Protein AF-A0A357CL28-F1 (afdb_monomer_lite)

pLDDT: mean 90.36, std 17.52, range [27.48, 98.88]

Sequence (290 aa):
AASRPRASAAHRPRATSAMACQGLWQAWGRFKDRFNVDKEPNEPNRFGWIVEIDPFDASSVPVKHTALGRLCHNGAETVLNADGRVVVYCGDDTRFEHLYRFISARAYDPSDRAANRTLLSERTLSVAKFGADGRVTWLPLTYGVGPLTAGNGFASQAEVLIDARLAATLLGATRMDRPEDAQPNLVTGKVYVNLTYNEKRSPAEVDAANPRAGNEFGHIIELRPDAGDHAADAFGWEILVRCGDPSIAEVGALWNPETSANGWFTCPDNSAVDGQGRLWVATDQGEHWG

Radius of gyration: 20.8 Å; chains: 1; bounding box: 52×49×80 Å

Secondary structure (DSSP, 8-state):
--PPPPPPS-----STTTTT-GGGT-GGGGT-GGG-TTT-TTGGGG-S--EE--TT-TTPPPEE-GGG-SS-BS--EEEE-TTSEEEEEEEB-STT--EEEEEEEEE--TT-HHHHTTTTTSS-EEEEEE-TTSEEEEEE--TTSTT-SGGGT--SHHHHHHTHHHHHHHHT----S-EEEEEEETTTTEEEEEE--BTT--GGG--SSS--TTB-S-EEEEEEEGGG-TTSSEEEEEEEEE-S-TT-GGG--B--TT--TTS--S-EEEEEE-TT-PEEEEE---S---

Foldseek 3Di:
DDDDDDDDPQDDLPCPVVPPLVCVPPVVVVPDVLSVCVRVVCSLLVDQFDWDDDPVDPPDDIDGLLQQFRACWQDFAWDQFPVQKIKTWTFRFDFQFFIKIDIFPDGDDPVDPPVCPCRSNDDWMWTWADDLVQKIFTHTLAEPPDCRYVVNPHPHSSSCRSPVRSSCVSSVHGGAQGWADFYAQPVQLKTKTWRQFDLCAAPVNADQRRHDHRGNFTFIKIWADDVSGPPDRMTGIHTQWQADQPVDVVSVTDDDPPQDNPRGGGRWHDWDADPVRDIDTDHDDDDDDD

Structure (mmCIF, N/CA/C/O backbone):
data_AF-A0A357CL28-F1
#
_entry.id   AF-A0A357CL28-F1
#
loop_
_atom_site.group_PDB
_atom_site.id
_atom_site.type_symbol
_atom_site.label_atom_id
_atom_site.label_alt_id
_atom_site.label_comp_id
_atom_site.label_asym_id
_atom_site.label_entity_id
_atom_site.label_seq_id
_atom_site.pdbx_PDB_ins_code
_atom_site.Cartn_x
_atom_site.Cartn_y
_atom_site.Cartn_z
_atom_site.occupancy
_atom_site.B_iso_or_equiv
_atom_site.auth_seq_id
_atom_site.auth_comp_id
_atom_site.auth_asym_id
_atom_site.auth_atom_id
_atom_site.pdbx_PDB_model_num
ATOM 1 N N . ALA A 1 1 ? 13.302 22.040 51.377 1.00 32.38 1 ALA A N 1
ATOM 2 C CA . ALA A 1 1 ? 12.096 21.184 51.388 1.00 32.38 1 ALA A CA 1
ATOM 3 C C . ALA A 1 1 ? 11.038 21.860 50.523 1.00 32.38 1 ALA A C 1
ATOM 5 O O . ALA A 1 1 ? 10.846 23.047 50.697 1.00 32.38 1 ALA A O 1
ATOM 6 N N . ALA A 1 2 ? 10.381 21.260 49.539 1.00 31.52 2 ALA A N 1
ATOM 7 C CA . ALA A 1 2 ? 10.404 19.907 49.011 1.00 31.52 2 ALA A CA 1
ATOM 8 C C . ALA A 1 2 ? 10.218 20.004 47.481 1.00 31.52 2 ALA A C 1
ATOM 10 O O . ALA A 1 2 ? 9.590 20.929 46.968 1.00 31.52 2 ALA A O 1
ATOM 11 N N . SER A 1 3 ? 10.839 19.070 46.772 1.00 30.16 3 SER A N 1
ATOM 12 C CA . SER A 1 3 ? 10.846 18.899 45.320 1.00 30.16 3 SER A CA 1
ATOM 13 C C . SER A 1 3 ? 9.439 18.774 44.730 1.00 30.16 3 SER A C 1
ATOM 15 O O . SER A 1 3 ? 8.671 17.911 45.154 1.00 30.16 3 SER A O 1
ATOM 17 N N . ARG A 1 4 ? 9.129 19.569 43.696 1.00 28.91 4 ARG A N 1
ATOM 18 C CA . ARG A 1 4 ? 7.993 19.291 42.805 1.00 28.91 4 ARG A CA 1
ATOM 19 C C . ARG A 1 4 ? 8.239 17.951 42.091 1.00 28.91 4 ARG A C 1
ATOM 21 O O . ARG A 1 4 ? 9.361 17.744 41.620 1.00 28.91 4 ARG A O 1
ATOM 28 N N . PRO A 1 5 ? 7.248 17.048 41.998 1.00 28.12 5 PRO A N 1
ATOM 29 C CA . PRO A 1 5 ? 7.431 15.781 41.306 1.00 28.12 5 PRO A CA 1
ATOM 30 C C . PRO A 1 5 ? 7.721 16.056 39.831 1.00 28.12 5 PRO A C 1
ATOM 32 O O . PRO A 1 5 ? 6.955 16.749 39.159 1.00 28.12 5 PRO A O 1
ATOM 35 N N . ARG A 1 6 ? 8.839 15.524 39.327 1.00 27.48 6 ARG A N 1
ATOM 36 C CA . ARG A 1 6 ? 9.063 15.392 37.887 1.00 27.48 6 ARG A CA 1
ATOM 37 C C . ARG A 1 6 ? 7.925 14.538 37.339 1.00 27.48 6 ARG A C 1
ATOM 39 O O . ARG A 1 6 ? 7.772 13.395 37.766 1.00 27.48 6 ARG A O 1
ATOM 46 N N . ALA A 1 7 ? 7.150 15.095 36.411 1.00 29.09 7 ALA A N 1
ATOM 47 C CA . ALA A 1 7 ? 6.263 14.308 35.572 1.00 29.09 7 ALA A CA 1
ATOM 48 C C . ALA A 1 7 ? 7.083 13.152 34.982 1.00 29.09 7 ALA A C 1
ATOM 50 O O . ALA A 1 7 ? 8.172 13.360 34.439 1.00 29.09 7 ALA A O 1
ATOM 51 N N . SER A 1 8 ? 6.608 11.928 35.195 1.00 27.77 8 SER A N 1
ATOM 52 C CA . SER A 1 8 ? 7.262 10.710 34.735 1.00 27.77 8 SER A CA 1
ATOM 53 C C . SER A 1 8 ? 7.529 10.792 33.233 1.00 27.77 8 SER A C 1
ATOM 55 O O . SER A 1 8 ? 6.640 11.151 32.462 1.00 27.77 8 SER A O 1
ATOM 57 N N . ALA A 1 9 ? 8.731 10.405 32.822 1.00 30.80 9 ALA A N 1
ATOM 58 C CA . ALA A 1 9 ? 9.228 10.408 31.448 1.00 30.80 9 ALA A CA 1
ATOM 59 C C . ALA A 1 9 ? 8.564 9.349 30.528 1.00 30.80 9 ALA A C 1
ATOM 61 O O . ALA A 1 9 ? 9.231 8.768 29.676 1.00 30.80 9 ALA A O 1
ATOM 62 N N . ALA A 1 10 ? 7.270 9.064 30.708 1.00 30.50 10 ALA A N 1
ATOM 63 C CA . ALA A 1 10 ? 6.568 7.926 30.108 1.00 30.50 10 ALA A CA 1
ATOM 64 C C . ALA A 1 10 ? 5.715 8.265 28.869 1.00 30.50 10 ALA A C 1
ATOM 66 O O . ALA A 1 10 ? 5.135 7.369 28.268 1.00 30.50 10 ALA A O 1
ATOM 67 N N . HIS A 1 11 ? 5.661 9.527 28.440 1.00 35.97 11 HIS A N 1
ATOM 68 C CA . HIS A 1 11 ? 4.971 9.914 27.207 1.00 35.97 11 HIS A CA 1
ATOM 69 C C . HIS A 1 11 ? 5.882 10.819 26.376 1.00 35.97 11 HIS A C 1
ATOM 71 O O . HIS A 1 11 ? 5.746 12.039 26.344 1.00 35.97 11 HIS A O 1
ATOM 77 N N . ARG A 1 12 ? 6.900 10.222 25.744 1.00 34.25 12 ARG A N 1
ATOM 78 C CA . ARG A 1 12 ? 7.550 10.889 24.610 1.00 34.25 12 ARG A CA 1
ATOM 79 C C . ARG A 1 12 ? 6.517 10.962 23.479 1.00 34.25 12 ARG A C 1
ATOM 81 O O . ARG A 1 12 ? 5.885 9.936 23.229 1.00 34.25 12 ARG A O 1
ATOM 88 N N . PRO A 1 13 ? 6.375 12.088 22.764 1.00 37.09 13 PRO A N 1
ATOM 89 C CA . PRO A 1 13 ? 5.608 12.120 21.525 1.00 37.09 13 PRO A CA 1
ATOM 90 C C . PRO A 1 13 ? 6.361 11.273 20.487 1.00 37.09 13 PRO A C 1
ATOM 92 O O . PRO A 1 13 ? 7.250 11.759 19.797 1.00 37.09 13 PRO A O 1
ATOM 95 N N . ARG A 1 14 ? 6.096 9.960 20.451 1.00 44.34 14 ARG A N 1
ATOM 96 C CA . ARG A 1 14 ? 6.801 8.999 19.582 1.00 44.34 14 ARG A CA 1
ATOM 97 C C . ARG A 1 14 ? 6.398 9.119 18.107 1.00 44.34 14 ARG A C 1
ATOM 99 O O . ARG A 1 14 ? 7.155 8.681 17.253 1.00 44.34 14 ARG A O 1
ATOM 106 N N . ALA A 1 15 ? 5.269 9.763 17.810 1.00 38.78 15 ALA A N 1
ATOM 107 C CA . ALA A 1 15 ? 4.665 9.765 16.476 1.00 38.78 15 ALA A CA 1
ATOM 108 C C . ALA A 1 15 ? 4.773 11.093 15.699 1.00 38.78 15 ALA A C 1
ATOM 110 O O . ALA A 1 15 ? 4.359 11.150 14.541 1.00 38.78 15 ALA A O 1
ATOM 111 N N . THR A 1 16 ? 5.306 12.171 16.291 1.00 40.72 16 THR A N 1
ATOM 112 C CA . THR A 1 16 ? 5.260 13.507 15.661 1.00 40.72 16 THR A CA 1
ATOM 113 C C . THR A 1 16 ? 6.292 13.716 14.555 1.00 40.72 16 THR A C 1
ATOM 115 O O . THR A 1 16 ? 6.091 14.600 13.727 1.00 40.72 16 THR A O 1
ATOM 118 N N . SER A 1 17 ? 7.377 12.929 14.512 1.00 38.31 17 SER A N 1
ATOM 119 C CA . SER A 1 17 ? 8.378 13.034 13.439 1.00 38.31 17 SER A CA 1
ATOM 120 C C . SER A 1 17 ? 8.142 12.074 12.272 1.00 38.31 17 SER A C 1
ATOM 122 O O . SER A 1 17 ? 8.679 12.320 11.199 1.00 38.31 17 SER A O 1
ATOM 124 N N . ALA A 1 18 ? 7.395 10.981 12.476 1.00 43.59 18 ALA A N 1
ATOM 125 C CA . ALA A 1 18 ? 7.175 9.965 11.442 1.00 43.59 18 ALA A CA 1
ATOM 126 C C . ALA A 1 18 ? 6.054 10.389 10.490 1.00 43.59 18 ALA A C 1
ATOM 128 O O . ALA A 1 18 ? 6.260 10.483 9.286 1.00 43.59 18 ALA A O 1
ATOM 129 N N . MET A 1 19 ? 4.894 10.760 11.031 1.00 51.78 19 MET A N 1
ATOM 130 C CA . MET A 1 19 ? 3.860 11.402 10.235 1.00 51.78 19 MET A CA 1
ATOM 131 C C . MET A 1 19 ? 4.149 12.893 10.267 1.00 51.78 19 MET A C 1
ATOM 133 O O . MET A 1 19 ? 4.053 13.494 11.337 1.00 51.78 19 MET A O 1
ATOM 137 N N . ALA A 1 20 ? 4.569 13.471 9.141 1.00 46.91 20 ALA A N 1
ATOM 138 C CA . ALA A 1 20 ? 4.821 14.898 9.037 1.00 46.91 20 ALA A CA 1
ATOM 139 C C . ALA A 1 20 ? 3.576 15.642 9.529 1.00 46.91 20 ALA A C 1
ATOM 141 O O . ALA A 1 20 ? 2.587 15.781 8.816 1.00 46.91 20 ALA A O 1
ATOM 142 N N . CYS A 1 21 ? 3.605 16.104 10.777 1.00 49.03 21 CYS A N 1
ATOM 143 C CA . CYS A 1 21 ? 2.661 17.085 11.256 1.00 49.03 21 CYS A CA 1
ATOM 144 C C . CYS A 1 21 ? 2.972 18.310 10.392 1.00 49.03 21 CYS A C 1
ATOM 146 O O . CYS A 1 21 ? 3.945 19.014 10.659 1.00 49.03 21 CYS A O 1
ATOM 148 N N . GLN A 1 22 ? 2.243 18.492 9.283 1.00 44.53 22 GLN A N 1
ATOM 149 C CA . GLN A 1 22 ? 2.537 19.435 8.190 1.00 44.53 22 GLN A CA 1
ATOM 150 C C . GLN A 1 22 ? 2.513 20.924 8.620 1.00 44.53 22 GLN A C 1
ATOM 152 O O . GLN A 1 22 ? 2.480 21.830 7.791 1.00 44.53 22 GLN A O 1
ATOM 157 N N . GLY A 1 23 ? 2.599 21.214 9.919 1.00 43.84 23 GLY A N 1
ATOM 158 C CA . GLY A 1 23 ? 2.735 22.552 10.483 1.00 43.84 23 GLY A CA 1
ATOM 159 C C . GLY A 1 23 ? 4.059 23.259 10.165 1.00 43.84 23 GLY A C 1
ATOM 160 O O . GLY A 1 23 ? 4.196 24.428 10.510 1.00 43.84 23 GLY A O 1
ATOM 161 N N . LEU A 1 24 ? 5.028 22.603 9.510 1.00 49.44 24 LEU A N 1
ATOM 162 C CA . LEU A 1 24 ? 6.246 23.286 9.044 1.00 49.44 24 LEU A CA 1
ATOM 163 C C . LEU A 1 24 ? 5.974 24.221 7.855 1.00 49.44 24 LEU A C 1
ATOM 165 O O . LEU A 1 24 ? 6.636 25.248 7.738 1.00 49.44 24 LEU A O 1
ATOM 169 N N . TRP A 1 25 ? 4.980 23.907 7.019 1.00 53.81 25 TRP A N 1
ATOM 170 C CA . TRP A 1 25 ? 4.633 24.712 5.840 1.00 53.81 25 TRP A CA 1
ATOM 171 C C . TRP A 1 25 ? 3.477 25.673 6.114 1.00 53.81 25 TRP A C 1
ATOM 173 O O . TRP A 1 25 ? 3.426 26.767 5.557 1.00 53.81 25 TRP A O 1
ATOM 183 N N . GLN A 1 26 ? 2.560 25.290 7.010 1.00 68.94 26 GLN A N 1
ATOM 184 C CA . GLN A 1 26 ? 1.398 26.098 7.372 1.00 68.94 26 GLN A CA 1
ATOM 185 C C . GLN A 1 26 ? 1.458 26.506 8.845 1.00 68.94 26 GLN A C 1
ATOM 187 O O . GLN A 1 26 ? 1.366 25.679 9.749 1.00 68.94 26 GLN A O 1
ATOM 192 N N . ALA A 1 27 ? 1.558 27.811 9.109 1.00 84.25 27 ALA A N 1
ATOM 193 C CA . ALA A 1 27 ? 1.705 28.363 10.458 1.00 84.25 27 ALA A CA 1
ATOM 194 C C . ALA A 1 27 ? 0.407 28.329 11.307 1.00 84.25 27 ALA A C 1
ATOM 196 O O . ALA A 1 27 ? 0.224 29.162 12.195 1.00 84.25 27 ALA A O 1
ATOM 197 N N . TRP A 1 28 ? -0.509 27.385 11.059 1.00 88.69 28 TRP A N 1
ATOM 198 C CA . TRP A 1 28 ? -1.823 27.304 11.713 1.00 88.69 28 TRP A CA 1
ATOM 199 C C . TRP A 1 28 ? -1.734 27.131 13.230 1.00 88.69 28 TRP A C 1
ATOM 201 O O . TRP A 1 28 ? -2.530 27.733 13.948 1.00 88.69 28 TRP A O 1
ATOM 211 N N . GLY A 1 29 ? -0.733 26.402 13.735 1.00 88.50 29 GLY A N 1
ATOM 212 C CA . GLY A 1 29 ? -0.509 26.221 15.177 1.00 88.50 29 GLY A CA 1
ATOM 213 C C . GLY A 1 29 ? -0.207 27.519 15.943 1.00 88.50 29 GLY A C 1
ATOM 214 O O . GLY A 1 29 ? -0.327 27.551 17.167 1.00 88.50 29 GLY A O 1
ATOM 215 N N . ARG A 1 30 ? 0.131 28.617 15.243 1.00 88.38 30 ARG A N 1
ATOM 216 C CA . ARG A 1 30 ? 0.255 29.958 15.846 1.00 88.38 30 ARG A CA 1
ATOM 217 C C . ARG A 1 30 ? -1.099 30.606 16.145 1.00 88.38 30 ARG A C 1
ATOM 219 O O . ARG A 1 30 ? -1.168 31.485 16.995 1.00 88.38 30 ARG A O 1
ATOM 226 N N . PHE A 1 31 ? -2.154 30.196 15.440 1.00 92.25 31 PHE A N 1
ATOM 227 C CA . PHE A 1 31 ? -3.466 30.855 15.458 1.00 92.25 31 PHE A CA 1
ATOM 228 C C . PHE A 1 31 ? -4.605 29.942 15.927 1.00 92.25 31 PHE A C 1
ATOM 230 O O . PHE A 1 31 ? -5.680 30.428 16.278 1.00 92.25 31 PHE A O 1
ATOM 237 N N . LYS A 1 32 ? -4.403 28.621 15.897 1.00 93.25 32 LYS A N 1
ATOM 238 C CA . LYS A 1 32 ? -5.394 27.605 16.254 1.00 93.25 32 LYS A CA 1
ATOM 239 C C . LYS A 1 32 ? -4.735 26.529 17.112 1.00 93.25 32 LYS A C 1
ATOM 241 O O . LYS A 1 32 ? -3.934 25.745 16.611 1.00 93.25 32 LYS A O 1
ATOM 246 N N . ASP A 1 33 ? -5.139 26.465 18.380 1.00 93.81 33 ASP A N 1
ATOM 247 C CA . ASP A 1 33 ? -4.584 25.544 19.385 1.00 93.81 33 ASP A CA 1
ATOM 248 C C . ASP A 1 33 ? -4.647 24.077 18.950 1.00 93.81 33 ASP A C 1
ATOM 250 O O . ASP A 1 33 ? -3.699 23.336 19.174 1.00 93.81 33 ASP A O 1
ATOM 254 N N . ARG A 1 34 ? -5.692 23.703 18.202 1.00 92.56 34 ARG A N 1
ATOM 255 C CA . ARG A 1 34 ? -5.848 22.382 17.575 1.00 92.56 34 ARG A CA 1
ATOM 256 C C . ARG A 1 34 ? -4.619 21.927 16.769 1.00 92.56 34 ARG A C 1
ATOM 258 O O . ARG A 1 34 ? -4.319 20.745 16.734 1.00 92.56 34 ARG A O 1
ATOM 265 N N . PHE A 1 35 ? -3.907 22.841 16.112 1.00 89.38 35 PHE A N 1
ATOM 266 C CA . PHE A 1 35 ? -2.717 22.520 15.311 1.00 89.38 35 PHE A CA 1
ATOM 267 C C . PHE A 1 35 ? -1.404 22.812 16.052 1.00 89.38 35 PHE A C 1
ATOM 269 O O . PHE A 1 35 ? -0.334 22.817 15.445 1.00 89.38 35 PHE A O 1
ATOM 276 N N . ASN A 1 36 ? -1.471 23.093 17.353 1.00 89.00 36 ASN A N 1
ATOM 277 C CA . ASN A 1 36 ? -0.319 23.339 18.202 1.00 89.00 36 ASN A CA 1
ATOM 278 C C . ASN A 1 36 ? -0.045 22.100 19.063 1.00 89.00 36 ASN A C 1
ATOM 280 O O . ASN A 1 36 ? -0.751 21.848 20.035 1.00 89.00 36 ASN A O 1
ATOM 284 N N . VAL A 1 37 ? 1.000 21.343 18.724 1.00 87.62 37 VAL A N 1
ATOM 285 C CA . VAL A 1 37 ? 1.352 20.088 19.413 1.00 87.62 37 VAL A CA 1
ATOM 286 C C . VAL A 1 37 ? 1.766 20.286 20.877 1.00 87.62 37 VAL A C 1
ATOM 288 O O . VAL A 1 37 ? 1.619 19.363 21.673 1.00 87.62 37 VAL A O 1
ATOM 291 N N . ASP A 1 38 ? 2.221 21.484 21.258 1.00 89.12 38 ASP A N 1
ATOM 292 C CA . ASP A 1 38 ? 2.542 21.792 22.656 1.00 89.12 38 ASP A CA 1
ATOM 293 C C . ASP A 1 38 ? 1.273 21.944 23.511 1.00 89.12 38 ASP A C 1
ATOM 295 O O . ASP A 1 38 ? 1.324 21.782 24.730 1.00 89.12 38 ASP A O 1
ATOM 299 N N . LYS A 1 39 ? 0.131 22.254 22.879 1.00 93.00 39 LYS A N 1
ATOM 300 C CA . LYS A 1 39 ? -1.177 22.398 23.536 1.00 93.00 39 LYS A CA 1
ATOM 301 C C . LYS A 1 39 ? -2.055 21.158 23.380 1.00 93.00 39 LYS A C 1
ATOM 303 O O . LYS A 1 39 ? -2.668 20.725 24.348 1.00 93.00 39 LYS A O 1
ATOM 308 N N . GLU A 1 40 ? -2.094 20.590 22.179 1.00 93.81 40 GLU A N 1
ATOM 309 C CA . GLU A 1 40 ? -2.954 19.468 21.792 1.00 93.81 40 GLU A CA 1
ATOM 310 C C . GLU A 1 40 ? -2.107 18.287 21.273 1.00 93.81 40 GLU A C 1
ATOM 312 O O . GLU A 1 40 ? -2.150 17.943 20.088 1.00 93.81 40 GLU A O 1
ATOM 317 N N . PRO A 1 41 ? -1.306 17.633 22.138 1.00 89.62 41 PRO A N 1
ATOM 318 C CA . PRO A 1 41 ? -0.299 16.650 21.720 1.00 89.62 41 PRO A CA 1
ATOM 319 C C . PRO A 1 41 ? -0.884 15.385 21.075 1.00 89.62 41 PRO A C 1
ATOM 321 O O . PRO A 1 41 ? -0.192 14.699 20.326 1.00 89.62 41 PRO A O 1
ATOM 324 N N . ASN A 1 42 ? -2.158 15.084 21.342 1.00 92.75 42 ASN A N 1
ATOM 325 C CA . ASN A 1 42 ? -2.855 13.913 20.804 1.00 92.75 42 ASN A CA 1
ATOM 326 C C . ASN A 1 42 ? -3.647 14.213 19.526 1.00 92.75 42 ASN A C 1
ATOM 328 O O . ASN A 1 42 ? -4.120 13.283 18.873 1.00 92.75 42 ASN A O 1
ATOM 332 N N . GLU A 1 43 ? -3.814 15.482 19.150 1.00 94.19 43 GLU A N 1
ATOM 333 C CA . GLU A 1 43 ? -4.590 15.841 17.962 1.00 94.19 43 GLU A CA 1
ATOM 334 C C . GLU A 1 43 ? -4.005 15.261 16.660 1.00 94.19 43 GLU A C 1
ATOM 336 O O . GLU A 1 43 ? -4.790 14.760 15.853 1.00 94.19 43 GLU A O 1
ATOM 341 N N . PRO A 1 44 ? -2.673 15.168 16.461 1.00 90.62 44 PRO A N 1
ATOM 342 C CA . PRO A 1 44 ? -2.105 14.479 15.300 1.00 90.62 44 PRO A CA 1
ATOM 343 C C . PRO A 1 44 ? -2.532 13.009 15.173 1.00 90.62 44 PRO A C 1
ATOM 345 O O . PRO A 1 44 ? -2.664 12.507 14.055 1.00 90.62 44 PRO A O 1
ATOM 348 N N . ASN A 1 45 ? -2.807 12.326 16.292 1.00 94.50 45 ASN A N 1
ATOM 349 C CA . ASN A 1 45 ? -3.261 10.929 16.297 1.00 94.50 45 ASN A CA 1
ATOM 350 C C . ASN A 1 45 ? -4.700 10.788 15.778 1.00 94.50 45 ASN A C 1
ATOM 352 O O . ASN A 1 45 ? -5.140 9.695 15.439 1.00 94.50 45 ASN A O 1
ATOM 356 N N . ARG A 1 46 ? -5.449 11.891 15.669 1.00 96.00 46 ARG A N 1
ATOM 357 C CA . ARG A 1 46 ? -6.807 11.916 15.110 1.00 96.00 46 ARG A CA 1
ATOM 358 C C . ARG A 1 46 ? -6.808 12.100 13.588 1.00 96.00 46 ARG A C 1
ATOM 360 O O . ARG A 1 46 ? -7.890 12.134 13.008 1.00 96.00 46 ARG A O 1
ATOM 367 N N . PHE A 1 47 ? -5.654 12.178 12.924 1.00 94.94 47 PHE A N 1
ATOM 368 C CA . PHE A 1 47 ? -5.510 12.304 11.463 1.00 94.94 47 PHE A CA 1
ATOM 369 C C . PHE A 1 47 ? -4.618 11.204 10.876 1.00 94.94 47 PHE A C 1
ATOM 371 O O . PHE A 1 47 ? -3.963 10.491 11.632 1.00 94.94 47 PHE A O 1
ATOM 378 N N . GLY A 1 48 ? -4.604 11.090 9.542 1.00 95.31 48 GLY A N 1
ATOM 379 C CA . GLY A 1 48 ? -3.902 10.024 8.816 1.00 95.31 48 GLY A CA 1
ATOM 380 C C . GLY A 1 48 ? -4.712 8.731 8.714 1.00 95.31 48 GLY A C 1
ATOM 381 O O . GLY A 1 48 ? -4.146 7.651 8.776 1.00 95.31 48 GLY A O 1
ATOM 382 N N . TRP A 1 49 ? -6.041 8.829 8.629 1.00 97.38 49 TRP A N 1
ATOM 383 C CA . TRP A 1 49 ? -6.954 7.683 8.595 1.00 97.38 49 TRP A CA 1
ATOM 384 C C . TRP A 1 49 ? -7.751 7.684 7.295 1.00 97.38 49 TRP A C 1
ATOM 386 O O . TRP A 1 49 ? -8.152 8.758 6.843 1.00 97.38 49 TRP A O 1
ATOM 396 N N . ILE A 1 50 ? -8.074 6.500 6.775 1.00 97.50 50 ILE A N 1
ATOM 397 C CA . ILE A 1 50 ? -9.120 6.353 5.759 1.00 97.50 50 ILE A CA 1
ATOM 398 C C . ILE A 1 50 ? -10.461 6.798 6.349 1.00 97.50 50 ILE A C 1
ATOM 400 O O . ILE A 1 50 ? -10.814 6.425 7.474 1.00 97.50 50 ILE A O 1
ATOM 404 N N . VAL A 1 51 ? -11.192 7.620 5.595 1.00 97.69 51 VAL A N 1
ATOM 405 C CA . VAL A 1 51 ? -12.492 8.169 5.991 1.00 97.69 51 VAL A CA 1
ATOM 406 C C . VAL A 1 51 ? -13.559 7.692 5.016 1.00 97.69 51 VAL A C 1
ATOM 408 O O . VAL A 1 51 ? -13.507 8.028 3.838 1.00 97.69 51 VAL A O 1
ATOM 411 N N . GLU A 1 52 ? -14.538 6.936 5.504 1.00 96.88 52 GLU A N 1
ATOM 412 C CA . GLU A 1 52 ? -15.713 6.556 4.720 1.00 96.88 52 GLU A CA 1
ATOM 413 C C . GLU A 1 52 ? -16.757 7.676 4.772 1.00 96.88 52 GLU A C 1
ATOM 415 O O . GLU A 1 52 ? -17.075 8.204 5.843 1.00 96.88 52 GLU A O 1
ATOM 420 N N . ILE A 1 53 ? -17.286 8.035 3.604 1.00 97.12 53 ILE A N 1
ATOM 421 C CA . ILE A 1 53 ? -18.320 9.054 3.409 1.00 97.12 53 ILE A CA 1
ATOM 422 C C . ILE A 1 53 ? -19.468 8.388 2.654 1.00 97.12 53 ILE A C 1
ATOM 424 O O . ILE A 1 53 ? -19.224 7.684 1.676 1.00 97.12 53 ILE A O 1
ATOM 428 N N . ASP A 1 54 ? -20.713 8.620 3.078 1.00 96.62 54 ASP A N 1
ATOM 429 C CA . ASP A 1 54 ? -21.891 8.179 2.331 1.00 96.62 54 ASP A CA 1
ATOM 430 C C . ASP A 1 54 ? -22.361 9.301 1.388 1.00 96.62 54 ASP A C 1
ATOM 432 O O . ASP A 1 54 ? -23.003 10.251 1.842 1.00 96.62 54 ASP A O 1
ATOM 436 N N . PRO A 1 55 ? -22.076 9.227 0.075 1.00 96.94 55 PRO A N 1
ATOM 437 C CA . PRO A 1 55 ? -22.458 10.286 -0.857 1.00 96.94 55 PRO A CA 1
ATOM 438 C C . PRO A 1 55 ? -23.970 10.341 -1.121 1.00 96.94 55 PRO A C 1
ATOM 440 O O . PRO A 1 55 ? -24.450 11.321 -1.686 1.00 96.94 55 PRO A O 1
ATOM 443 N N . PHE A 1 56 ? -24.730 9.311 -0.732 1.00 96.31 56 PHE A N 1
ATOM 444 C CA . PHE A 1 56 ? -26.184 9.260 -0.911 1.00 96.31 56 PHE A CA 1
ATOM 445 C C . PHE A 1 56 ? -26.953 9.825 0.287 1.00 96.31 56 PHE A C 1
ATOM 447 O O . PHE A 1 56 ? -28.165 10.020 0.200 1.00 96.31 56 PHE A O 1
ATOM 454 N N . ASP A 1 57 ? -26.265 10.094 1.396 1.00 96.56 57 ASP A N 1
ATOM 455 C CA . ASP A 1 57 ? -26.852 10.626 2.618 1.00 96.56 57 ASP A CA 1
ATOM 456 C C . ASP A 1 57 ? -26.035 11.824 3.110 1.00 96.56 57 ASP A C 1
ATOM 458 O O . ASP A 1 57 ? -25.055 11.689 3.843 1.00 96.56 57 ASP A O 1
ATOM 462 N N . ALA A 1 58 ? -26.480 13.024 2.738 1.00 96.75 58 ALA A N 1
ATOM 463 C CA . ALA A 1 58 ? -25.851 14.278 3.149 1.00 96.75 58 ALA A CA 1
ATOM 464 C C . ALA A 1 58 ? -25.918 14.539 4.668 1.00 96.75 58 ALA A C 1
ATOM 466 O O . ALA A 1 58 ? -25.240 15.442 5.156 1.00 96.75 58 ALA A O 1
ATOM 467 N N . SER A 1 59 ? -26.736 13.785 5.414 1.00 97.31 59 SER A N 1
ATOM 468 C CA . SER A 1 59 ? -26.800 13.852 6.878 1.00 97.31 59 SER A CA 1
ATOM 469 C C . SER A 1 59 ? -25.881 12.841 7.568 1.00 97.31 59 SER A C 1
ATOM 471 O O . SER A 1 59 ? -25.713 12.896 8.789 1.00 97.31 59 SER A O 1
ATOM 473 N N . SER A 1 60 ? -25.272 11.933 6.798 1.00 96.38 60 SER A N 1
ATOM 474 C CA . SER A 1 60 ? -24.340 10.948 7.325 1.00 96.38 60 SER A CA 1
ATOM 475 C C . SER A 1 60 ? -23.122 11.622 7.953 1.00 96.38 60 SER A C 1
ATOM 477 O O . SER A 1 60 ? -22.621 12.649 7.490 1.00 96.38 60 SER A O 1
ATOM 479 N N . VAL A 1 61 ? -22.631 11.024 9.036 1.00 97.06 61 VAL A N 1
ATOM 480 C CA . VAL A 1 61 ? -21.388 11.450 9.678 1.00 97.06 61 VAL A CA 1
ATOM 481 C C . VAL A 1 61 ? -20.259 10.582 9.126 1.00 97.06 61 VAL A C 1
ATOM 483 O O . VAL A 1 61 ? -20.307 9.367 9.333 1.00 97.06 61 VAL A O 1
ATOM 486 N N . PRO A 1 62 ? -19.244 11.163 8.457 1.00 97.44 62 PRO A N 1
ATOM 487 C CA . PRO A 1 62 ? -18.097 10.405 7.976 1.00 97.44 62 PRO A CA 1
ATOM 488 C C . PRO A 1 62 ? -17.377 9.649 9.095 1.00 97.44 62 PRO A C 1
ATOM 490 O O . PRO A 1 62 ? -17.208 10.169 10.204 1.00 97.44 62 PRO A O 1
ATOM 493 N N . VAL A 1 63 ? -16.907 8.440 8.795 1.00 97.06 63 VAL A N 1
ATOM 494 C CA . VAL A 1 63 ? -16.293 7.536 9.777 1.00 97.06 63 VAL A CA 1
ATOM 495 C C . VAL A 1 63 ? -14.817 7.350 9.465 1.00 97.06 63 VAL A C 1
ATOM 497 O O . VAL A 1 63 ? -14.451 6.990 8.354 1.00 97.06 63 VAL A O 1
ATOM 500 N N . LYS A 1 64 ? -13.953 7.567 10.462 1.00 97.44 64 LYS A N 1
ATOM 501 C CA . LYS A 1 64 ? -12.526 7.227 10.372 1.00 97.44 64 LYS A CA 1
ATOM 502 C C . LYS A 1 64 ? -12.344 5.748 10.697 1.00 97.44 64 LYS A C 1
ATOM 504 O O . LYS A 1 64 ? -12.597 5.348 11.834 1.00 97.44 64 LYS A O 1
ATOM 509 N N . HIS A 1 65 ? -11.877 4.954 9.739 1.00 97.12 65 HIS A N 1
ATOM 510 C CA . HIS A 1 65 ? -11.685 3.514 9.919 1.00 97.12 65 HIS A CA 1
ATOM 511 C C . HIS A 1 65 ? -10.298 3.201 10.459 1.00 97.12 65 HIS A C 1
ATOM 513 O O . HIS A 1 65 ? -9.336 3.002 9.720 1.00 97.12 65 HIS A O 1
ATOM 519 N N . THR A 1 66 ? -10.193 3.151 11.784 1.00 97.31 66 THR A N 1
ATOM 520 C CA . THR A 1 66 ? -8.905 2.963 12.464 1.00 97.31 66 THR A CA 1
ATOM 521 C C . THR A 1 66 ? -8.281 1.590 12.233 1.00 97.31 66 THR A C 1
ATOM 523 O O . THR A 1 66 ? -7.064 1.456 12.344 1.00 97.31 66 THR A O 1
ATOM 526 N N . ALA A 1 67 ? -9.073 0.583 11.855 1.00 97.94 67 ALA A N 1
ATOM 527 C CA . ALA A 1 67 ? -8.578 -0.754 11.531 1.00 97.94 67 ALA A CA 1
ATOM 528 C C . ALA A 1 67 ? -7.675 -0.784 10.283 1.00 97.94 67 ALA A C 1
ATOM 530 O O . ALA A 1 67 ? -6.877 -1.708 10.147 1.00 97.94 67 ALA A O 1
ATOM 531 N N . LEU A 1 68 ? -7.741 0.238 9.418 1.00 98.06 68 LEU A N 1
ATOM 532 C CA . LEU A 1 68 ? -6.840 0.403 8.270 1.00 98.06 68 LEU A CA 1
ATOM 533 C C . LEU A 1 68 ? -5.509 1.083 8.639 1.00 98.06 68 LEU A C 1
ATOM 535 O O . LEU A 1 68 ? -4.654 1.272 7.779 1.00 98.06 68 LEU A O 1
ATOM 539 N N . GLY A 1 69 ? -5.300 1.401 9.920 1.00 97.69 69 GLY A N 1
ATOM 540 C CA . GLY A 1 69 ? -4.057 1.978 10.425 1.00 97.69 69 GLY A CA 1
ATOM 541 C C . GLY A 1 69 ? -3.891 3.460 10.099 1.00 97.69 69 GLY A C 1
ATOM 542 O O . GLY A 1 69 ? -4.535 4.019 9.208 1.00 97.69 69 GLY A O 1
ATOM 543 N N . ARG A 1 70 ? -3.019 4.115 10.865 1.00 97.50 70 ARG A N 1
ATOM 544 C CA . ARG A 1 70 ? -2.700 5.531 10.718 1.00 97.50 70 ARG A CA 1
ATOM 545 C C . ARG A 1 70 ? -1.453 5.712 9.853 1.00 97.50 70 ARG A C 1
ATOM 547 O O . ARG A 1 70 ? -0.347 5.466 10.332 1.00 97.50 70 ARG A O 1
ATOM 554 N N . LEU A 1 71 ? -1.634 6.169 8.613 1.00 95.00 71 LEU A N 1
ATOM 555 C CA . LEU A 1 71 ? -0.594 6.305 7.579 1.00 95.00 71 LEU A CA 1
ATOM 556 C C . LEU A 1 71 ? -0.756 7.617 6.784 1.00 95.00 71 LEU A C 1
ATOM 558 O O . LEU A 1 71 ? -1.766 8.314 6.927 1.00 95.00 71 LEU A O 1
ATOM 562 N N . CYS A 1 72 ? 0.225 7.962 5.945 1.00 94.94 72 CYS A N 1
ATOM 563 C CA . CYS A 1 72 ? 0.026 8.931 4.864 1.00 94.94 72 CYS A CA 1
ATOM 564 C C . CYS A 1 72 ? -0.610 8.191 3.681 1.00 94.94 72 CYS A C 1
ATOM 566 O O . CYS A 1 72 ? 0.041 7.928 2.678 1.00 94.94 72 CYS A O 1
ATOM 568 N N . HIS A 1 73 ? -1.869 7.780 3.853 1.00 95.31 73 HIS A N 1
ATOM 569 C CA . HIS A 1 73 ? -2.611 7.030 2.839 1.00 95.31 73 HIS A CA 1
ATOM 570 C C . HIS A 1 73 ? -2.716 7.835 1.539 1.00 95.31 73 HIS A C 1
ATOM 572 O O . HIS A 1 73 ? -3.275 8.933 1.578 1.00 95.31 73 HIS A O 1
ATOM 578 N N . ASN A 1 74 ? -2.243 7.279 0.418 1.00 91.31 74 ASN A N 1
ATOM 579 C CA . ASN A 1 74 ? -2.546 7.837 -0.907 1.00 91.31 74 ASN A CA 1
ATOM 580 C C . ASN A 1 74 ? -3.974 7.471 -1.335 1.00 91.31 74 ASN A C 1
ATOM 582 O O . ASN A 1 74 ? -4.809 8.332 -1.603 1.00 91.31 74 ASN A O 1
ATOM 586 N N . GLY A 1 75 ? -4.276 6.172 -1.285 1.00 91.12 75 GLY A N 1
ATOM 587 C CA . GLY A 1 75 ? -5.560 5.598 -1.668 1.00 91.12 75 GLY A CA 1
ATOM 588 C C . GLY A 1 75 ? -5.984 4.431 -0.775 1.00 91.12 75 GLY A C 1
ATOM 589 O O . GLY A 1 75 ? -5.253 3.978 0.112 1.00 91.12 75 GLY A O 1
ATOM 590 N N . ALA A 1 76 ? -7.197 3.942 -1.015 1.00 96.00 76 ALA A N 1
ATOM 591 C CA . ALA A 1 76 ? -7.769 2.763 -0.369 1.00 96.00 76 ALA A CA 1
ATOM 592 C C . ALA A 1 76 ? -8.455 1.904 -1.429 1.00 96.00 76 ALA A C 1
ATOM 594 O O . ALA A 1 76 ? -9.681 1.818 -1.490 1.00 96.00 76 ALA A O 1
ATOM 595 N N . GLU A 1 77 ? -7.643 1.301 -2.289 1.00 97.00 77 GLU A N 1
ATOM 596 C CA . GLU A 1 77 ? -8.136 0.566 -3.443 1.00 97.00 77 GLU A CA 1
ATOM 597 C C . GLU A 1 77 ? -8.700 -0.788 -3.030 1.00 97.00 77 GLU A C 1
ATOM 599 O O . GLU A 1 77 ? -8.071 -1.554 -2.292 1.00 97.00 77 GLU A O 1
ATOM 604 N N . THR A 1 78 ? -9.917 -1.080 -3.487 1.00 96.50 78 THR A N 1
ATOM 605 C CA . THR A 1 78 ? -10.716 -2.192 -2.960 1.00 96.50 78 THR A CA 1
ATOM 606 C C . THR A 1 78 ? -10.962 -3.282 -3.992 1.00 96.50 78 THR A C 1
ATOM 608 O O . THR A 1 78 ? -11.161 -3.024 -5.177 1.00 96.50 78 THR A O 1
ATOM 611 N N . VAL A 1 79 ? -10.990 -4.528 -3.525 1.00 97.00 79 VAL A N 1
ATOM 612 C CA . VAL A 1 79 ? -11.427 -5.687 -4.307 1.00 97.00 79 VAL A CA 1
ATOM 613 C C . VAL A 1 79 ? -12.276 -6.607 -3.443 1.00 97.00 79 VAL A C 1
ATOM 615 O O . VAL A 1 79 ? -12.002 -6.815 -2.259 1.00 97.00 79 VAL A O 1
ATOM 618 N N . LEU A 1 80 ? -13.324 -7.168 -4.044 1.00 97.00 80 LEU A N 1
ATOM 619 C CA . LEU A 1 80 ? -14.093 -8.246 -3.444 1.00 97.00 80 LEU A CA 1
ATOM 620 C C . LEU A 1 80 ? -13.390 -9.570 -3.747 1.00 97.00 80 LEU A C 1
ATOM 622 O O . LEU A 1 80 ? -13.289 -9.968 -4.906 1.00 97.00 80 LEU A O 1
ATOM 626 N N . ASN A 1 81 ? -12.888 -10.238 -2.713 1.00 97.12 81 ASN A N 1
ATOM 627 C CA . ASN A 1 81 ? -12.236 -11.530 -2.869 1.00 97.12 81 ASN A CA 1
ATOM 628 C C . ASN A 1 81 ? -13.249 -12.623 -3.255 1.00 97.12 81 ASN A C 1
ATOM 630 O O . ASN A 1 81 ? -14.450 -12.479 -3.020 1.00 97.12 81 ASN A O 1
ATOM 634 N N . ALA A 1 82 ? -12.769 -13.750 -3.786 1.00 95.12 82 ALA A N 1
ATOM 635 C CA . ALA A 1 82 ? -13.627 -14.866 -4.204 1.00 95.12 82 ALA A CA 1
ATOM 636 C C . ALA A 1 82 ? -14.496 -15.442 -3.065 1.00 95.12 82 ALA A C 1
ATOM 638 O O . ALA A 1 82 ? -15.583 -15.958 -3.311 1.00 95.12 82 ALA A O 1
ATOM 639 N N . ASP A 1 83 ? -14.044 -15.323 -1.814 1.00 96.06 83 ASP A N 1
ATOM 640 C CA . ASP A 1 83 ? -14.797 -15.718 -0.615 1.00 96.06 83 ASP A CA 1
ATOM 641 C C . ASP A 1 83 ? -15.759 -14.634 -0.086 1.00 96.06 83 ASP A C 1
ATOM 643 O O . ASP A 1 83 ? -16.336 -14.774 0.994 1.00 96.06 83 ASP A O 1
ATOM 647 N N . GLY A 1 84 ? -15.922 -13.540 -0.831 1.00 97.06 84 GLY A N 1
ATOM 648 C CA . GLY A 1 84 ? -16.819 -12.434 -0.521 1.00 97.06 84 GLY A CA 1
ATOM 649 C C . GLY A 1 84 ? -16.269 -11.429 0.488 1.00 97.06 84 GLY A C 1
ATOM 650 O O . GLY A 1 84 ? -16.956 -10.455 0.789 1.00 97.06 84 GLY A O 1
ATOM 651 N N . ARG A 1 85 ? -15.062 -11.606 1.038 1.00 97.62 85 ARG A N 1
ATOM 652 C CA . ARG A 1 85 ? -14.461 -10.603 1.934 1.00 97.62 85 ARG A CA 1
ATOM 653 C C . ARG A 1 85 ? -13.896 -9.432 1.137 1.00 97.62 85 ARG A C 1
ATOM 655 O O . ARG A 1 85 ? -13.357 -9.606 0.047 1.00 97.62 85 ARG A O 1
ATOM 662 N N . VAL A 1 86 ? -13.992 -8.234 1.703 1.00 97.62 86 VAL A N 1
ATOM 663 C CA . VAL A 1 86 ? -13.414 -7.017 1.123 1.00 97.62 86 VAL A CA 1
ATOM 664 C C . VAL A 1 86 ? -11.931 -6.980 1.458 1.00 97.62 86 VAL A C 1
ATOM 666 O O . VAL A 1 86 ? -11.559 -7.116 2.621 1.00 97.62 86 VAL A O 1
ATOM 669 N N . VAL A 1 87 ? -11.089 -6.784 0.453 1.00 98.25 87 VAL A N 1
ATOM 670 C CA . VAL A 1 87 ? -9.654 -6.526 0.598 1.00 98.25 87 VAL A CA 1
ATOM 671 C C . VAL A 1 87 ? -9.405 -5.074 0.209 1.00 98.25 87 VAL A C 1
ATOM 673 O O . VAL A 1 87 ? -9.959 -4.602 -0.782 1.00 98.25 87 VAL A O 1
ATOM 676 N N . VAL A 1 88 ? -8.583 -4.376 0.985 1.00 98.44 88 VAL A N 1
ATOM 677 C CA . VAL A 1 88 ? -8.184 -2.990 0.726 1.00 98.44 88 VAL A CA 1
ATOM 678 C C . VAL A 1 88 ? -6.665 -2.915 0.686 1.00 98.44 88 VAL A C 1
ATOM 680 O O . VAL A 1 88 ? -6.012 -3.360 1.631 1.00 98.44 88 VAL A O 1
ATOM 683 N N . TYR A 1 89 ? -6.106 -2.359 -0.383 1.00 98.44 89 TYR A N 1
ATOM 684 C CA . TYR A 1 89 ? -4.681 -2.070 -0.513 1.00 98.44 89 TYR A CA 1
ATOM 685 C C . TYR A 1 89 ? -4.425 -0.583 -0.263 1.00 98.44 89 TYR A C 1
ATOM 687 O O . TYR A 1 89 ? -5.146 0.270 -0.778 1.00 98.44 89 TYR A O 1
ATOM 695 N N . CYS A 1 90 ? -3.397 -0.279 0.531 1.00 97.19 90 CYS A N 1
ATOM 696 C CA . CYS A 1 90 ? -3.040 1.089 0.901 1.00 97.19 90 CYS A CA 1
ATOM 697 C C . CYS A 1 90 ? -1.527 1.293 0.778 1.00 97.19 90 CYS A C 1
ATOM 699 O O . CYS A 1 90 ? -0.750 0.602 1.446 1.00 97.19 90 CYS A O 1
ATOM 701 N N . GLY A 1 91 ? -1.115 2.245 -0.056 1.00 97.62 91 GLY A N 1
ATOM 702 C CA . GLY A 1 91 ? 0.238 2.794 -0.049 1.00 97.62 91 GLY A CA 1
ATOM 703 C C . GLY A 1 91 ? 0.385 3.857 1.040 1.00 97.62 91 GLY A C 1
ATOM 704 O O . GLY A 1 91 ? -0.525 4.659 1.263 1.00 97.62 91 GLY A O 1
ATOM 705 N N . ASP A 1 92 ? 1.515 3.834 1.744 1.00 97.94 92 ASP A N 1
ATOM 706 C CA . ASP A 1 92 ? 1.933 4.921 2.623 1.00 97.94 92 ASP A CA 1
ATOM 707 C C . ASP A 1 92 ? 2.931 5.808 1.878 1.00 97.94 92 ASP A C 1
ATOM 709 O O . ASP A 1 92 ? 4.119 5.476 1.803 1.00 97.94 92 ASP A O 1
ATOM 713 N N . ASP A 1 93 ? 2.448 6.919 1.319 1.00 96.00 93 ASP A N 1
ATOM 714 C CA . ASP A 1 93 ? 3.246 7.786 0.458 1.00 96.00 93 ASP A CA 1
ATOM 715 C C . ASP A 1 93 ? 4.244 8.604 1.285 1.00 96.00 93 ASP A C 1
ATOM 717 O O . ASP A 1 93 ? 4.048 9.744 1.718 1.00 96.00 93 ASP A O 1
ATOM 721 N N . THR A 1 94 ? 5.361 7.964 1.585 1.00 94.69 94 THR A N 1
ATOM 722 C CA . THR A 1 94 ? 6.546 8.567 2.168 1.00 94.69 94 THR A CA 1
ATOM 723 C C . THR A 1 94 ? 7.729 7.676 1.812 1.00 94.69 94 THR A C 1
ATOM 725 O O . THR A 1 94 ? 7.641 6.448 1.820 1.00 94.69 94 THR A O 1
ATOM 728 N N . ARG A 1 95 ? 8.876 8.291 1.500 1.00 95.81 95 ARG A N 1
ATOM 729 C CA . ARG A 1 95 ? 10.103 7.545 1.188 1.00 95.81 95 ARG A CA 1
ATOM 730 C C . ARG A 1 95 ? 10.402 6.556 2.310 1.00 95.81 95 ARG A C 1
ATOM 732 O O . ARG A 1 95 ? 10.460 6.958 3.472 1.00 95.81 95 ARG A O 1
ATOM 739 N N . PHE A 1 96 ? 10.682 5.313 1.935 1.00 98.12 96 PHE A N 1
ATOM 740 C CA . PHE A 1 96 ? 11.011 4.216 2.836 1.00 98.12 96 PHE A CA 1
ATOM 741 C C . PHE A 1 96 ? 9.888 3.718 3.753 1.00 98.12 96 PHE A C 1
ATOM 743 O O . PHE A 1 96 ? 10.181 2.917 4.641 1.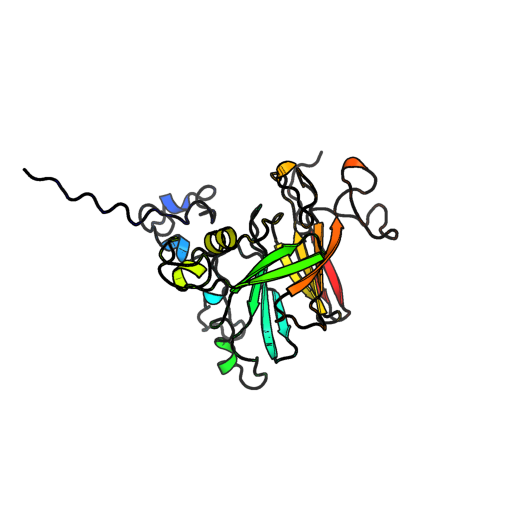00 98.12 96 PHE A O 1
ATOM 750 N N . GLU A 1 97 ? 8.646 4.156 3.557 1.00 98.00 97 GLU A N 1
ATOM 751 C CA . GLU A 1 97 ? 7.490 3.530 4.202 1.00 98.00 97 GLU A CA 1
ATOM 752 C C . GLU A 1 97 ? 6.979 2.353 3.358 1.00 98.00 97 GLU A C 1
ATOM 754 O O . GLU A 1 97 ? 7.715 1.811 2.530 1.00 98.00 97 GLU A O 1
ATOM 759 N N . HIS A 1 98 ? 5.767 1.872 3.620 1.00 98.62 98 HIS A N 1
ATOM 760 C CA . HIS A 1 98 ? 5.396 0.494 3.317 1.00 98.62 98 HIS A CA 1
ATOM 761 C C . HIS A 1 98 ? 4.094 0.387 2.514 1.00 98.62 98 HIS A C 1
ATOM 763 O O . HIS A 1 98 ? 3.277 1.305 2.477 1.00 98.62 98 HIS A O 1
ATOM 769 N N . LEU A 1 99 ? 3.892 -0.780 1.900 1.00 98.81 99 LEU A N 1
ATOM 770 C CA . LEU A 1 99 ? 2.618 -1.188 1.311 1.00 98.81 99 LEU A CA 1
ATOM 771 C C . LEU A 1 99 ? 1.819 -2.014 2.324 1.00 98.81 99 LEU A C 1
ATOM 773 O O . LEU A 1 99 ? 2.352 -2.951 2.927 1.00 98.81 99 LEU A O 1
ATOM 777 N N . TYR A 1 100 ? 0.531 -1.715 2.463 1.00 98.81 100 TYR A N 1
ATOM 778 C CA . TYR A 1 100 ? -0.372 -2.367 3.403 1.00 98.81 100 TYR A CA 1
ATOM 779 C C . TYR A 1 100 ? -1.553 -3.041 2.702 1.00 98.81 100 TYR A C 1
ATOM 781 O O . TYR A 1 100 ? -1.962 -2.660 1.604 1.00 98.81 100 TYR A O 1
ATOM 789 N N . ARG A 1 101 ? -2.118 -4.047 3.374 1.00 98.50 101 ARG A N 1
ATOM 790 C CA . ARG A 1 101 ? -3.353 -4.726 2.977 1.00 98.50 101 ARG A CA 1
ATOM 791 C C . ARG A 1 101 ? -4.227 -4.979 4.193 1.00 98.50 101 ARG A C 1
ATOM 793 O O . ARG A 1 101 ? -3.818 -5.671 5.127 1.00 98.50 101 ARG A O 1
ATOM 800 N N . PHE A 1 102 ? -5.443 -4.463 4.159 1.00 98.62 102 PHE A N 1
ATOM 801 C CA . PHE A 1 102 ? -6.514 -4.821 5.076 1.00 98.62 102 PHE A CA 1
ATOM 802 C C . PHE A 1 102 ? -7.427 -5.846 4.406 1.00 98.62 102 PHE A C 1
ATOM 804 O O . PHE A 1 102 ? -7.583 -5.864 3.187 1.00 98.62 102 PHE A O 1
ATOM 811 N N . ILE A 1 103 ? -8.048 -6.706 5.201 1.00 98.12 103 ILE A N 1
ATOM 812 C CA . ILE A 1 103 ? -9.113 -7.580 4.718 1.00 98.12 103 ILE A CA 1
ATOM 813 C C . ILE A 1 103 ? -10.239 -7.522 5.750 1.00 98.12 103 ILE A C 1
ATOM 815 O O . ILE A 1 103 ? -9.936 -7.448 6.930 1.00 98.12 103 ILE A O 1
ATOM 819 N N . SER A 1 104 ? -11.512 -7.570 5.369 1.00 97.94 104 SER A N 1
ATOM 820 C CA . SER A 1 104 ? -12.640 -7.531 6.310 1.00 97.94 104 SER A CA 1
ATOM 821 C C . SER A 1 104 ? -12.817 -8.854 7.064 1.00 97.94 104 SER A C 1
ATOM 823 O O . SER A 1 104 ? -12.451 -9.930 6.572 1.00 97.94 104 SER A O 1
ATOM 825 N N . ALA A 1 105 ? -13.388 -8.804 8.273 1.00 96.44 105 ALA A N 1
ATOM 826 C CA . ALA A 1 105 ? -13.745 -10.004 9.042 1.00 96.44 105 ALA A CA 1
ATOM 827 C C . ALA A 1 105 ? -14.891 -10.795 8.391 1.00 96.44 105 ALA A C 1
ATOM 829 O O . ALA A 1 105 ? -14.890 -12.025 8.400 1.00 96.44 105 ALA A O 1
ATOM 830 N N . ARG A 1 106 ? -15.867 -10.075 7.830 1.00 96.00 106 ARG A N 1
ATOM 831 C CA . ARG A 1 106 ? -17.096 -10.626 7.247 1.00 96.00 106 ARG A CA 1
ATOM 832 C C . ARG A 1 106 ? -17.119 -10.430 5.736 1.00 96.00 106 ARG A C 1
ATOM 834 O O . ARG A 1 106 ? -16.443 -9.539 5.216 1.00 96.00 106 ARG A O 1
ATOM 841 N N . ALA A 1 107 ? -17.896 -11.263 5.052 1.00 97.19 107 ALA A N 1
ATOM 842 C CA . ALA A 1 107 ? -18.185 -11.077 3.639 1.00 97.19 107 ALA A CA 1
ATOM 843 C C . ALA A 1 107 ? -19.124 -9.879 3.424 1.00 97.19 107 ALA A C 1
ATOM 845 O O . ALA A 1 107 ? -19.941 -9.560 4.290 1.00 97.19 107 ALA A O 1
ATOM 846 N N . TYR A 1 108 ? -18.986 -9.232 2.272 1.00 97.88 108 TYR A N 1
ATOM 847 C CA . TYR A 1 108 ? -19.920 -8.239 1.764 1.00 97.88 108 TYR A CA 1
ATOM 848 C C . TYR A 1 108 ? -21.273 -8.888 1.462 1.00 97.88 108 TYR A C 1
ATOM 850 O O . TYR A 1 108 ? -21.334 -9.925 0.799 1.00 97.88 108 TYR A O 1
ATOM 858 N N . ASP A 1 109 ? -22.351 -8.259 1.924 1.00 97.69 109 ASP A N 1
ATOM 859 C CA . ASP A 1 109 ? -23.719 -8.681 1.638 1.00 97.69 109 ASP A CA 1
ATOM 860 C C . ASP A 1 109 ? -24.367 -7.728 0.615 1.00 97.69 109 ASP A C 1
ATOM 862 O O . ASP A 1 109 ? -24.700 -6.594 0.966 1.00 97.69 109 ASP A O 1
ATOM 866 N N . PRO A 1 110 ? -24.595 -8.143 -0.645 1.00 96.75 110 PRO A N 1
ATOM 867 C CA . PRO A 1 110 ? -25.216 -7.279 -1.652 1.00 96.75 110 PRO A CA 1
ATOM 868 C C . PRO A 1 110 ? -26.670 -6.905 -1.327 1.00 96.75 110 PRO A C 1
ATOM 870 O O . PRO A 1 110 ? -27.205 -5.967 -1.918 1.00 96.75 110 PRO A O 1
ATOM 873 N N . SER A 1 111 ? -27.319 -7.628 -0.411 1.00 97.62 111 SER A N 1
ATOM 874 C CA . SER A 1 111 ? -28.703 -7.393 0.002 1.00 97.62 111 SER A CA 1
ATOM 875 C C . SER A 1 111 ? -28.834 -6.536 1.265 1.00 97.62 111 SER A C 1
ATOM 877 O O . SER A 1 111 ? -29.903 -5.968 1.493 1.00 97.62 111 SER A O 1
ATOM 879 N N . ASP A 1 112 ? -27.758 -6.371 2.045 1.00 96.88 112 ASP A N 1
ATOM 880 C CA . ASP A 1 112 ? -27.774 -5.624 3.306 1.00 96.88 112 ASP A CA 1
ATOM 881 C C . ASP A 1 112 ? -26.682 -4.546 3.365 1.00 96.88 112 ASP A C 1
ATOM 883 O O . ASP A 1 112 ? -25.590 -4.698 3.922 1.00 96.88 112 ASP A O 1
ATOM 887 N N . ARG A 1 113 ? -27.025 -3.373 2.830 1.00 94.25 113 ARG A N 1
ATOM 888 C CA . ARG A 1 113 ? -26.175 -2.180 2.898 1.00 94.25 113 ARG A CA 1
ATOM 889 C C . ARG A 1 113 ? -25.846 -1.767 4.336 1.00 94.25 113 ARG A C 1
ATOM 891 O O . ARG A 1 113 ? -24.751 -1.262 4.575 1.00 94.25 113 ARG A O 1
ATOM 898 N N . ALA A 1 114 ? -26.775 -1.929 5.278 1.00 93.00 114 ALA A N 1
ATOM 899 C CA . ALA A 1 114 ? -26.564 -1.501 6.657 1.00 93.00 114 ALA A CA 1
ATOM 900 C C . ALA A 1 114 ? -25.524 -2.391 7.348 1.00 93.00 114 ALA A C 1
ATOM 902 O O . ALA A 1 114 ? -24.626 -1.870 8.011 1.00 93.00 114 ALA A O 1
ATOM 903 N N . ALA A 1 115 ? -25.581 -3.706 7.118 1.00 91.94 115 ALA A N 1
ATOM 904 C CA . ALA A 1 115 ? -24.586 -4.652 7.613 1.00 91.94 115 ALA A CA 1
ATOM 905 C C . ALA A 1 115 ? -23.180 -4.396 7.051 1.00 91.94 115 ALA A C 1
ATOM 907 O O . ALA A 1 115 ? -22.192 -4.714 7.721 1.00 91.94 115 ALA A O 1
ATOM 908 N N . ASN A 1 116 ? -23.068 -3.806 5.858 1.00 95.94 116 ASN A N 1
ATOM 909 C CA . ASN A 1 116 ? -21.779 -3.525 5.224 1.00 95.94 116 ASN A CA 1
ATOM 910 C C . ASN A 1 116 ? -21.041 -2.309 5.807 1.00 95.94 116 ASN A C 1
ATOM 912 O O . ASN A 1 116 ? -19.822 -2.227 5.673 1.00 95.94 116 ASN A O 1
ATOM 916 N N . ARG A 1 117 ? -21.736 -1.402 6.514 1.00 92.81 117 ARG A N 1
ATOM 917 C CA . ARG A 1 117 ? -21.151 -0.164 7.080 1.00 92.81 117 ARG A CA 1
ATOM 918 C C . ARG A 1 117 ? -20.057 -0.394 8.134 1.00 92.81 117 ARG A C 1
ATOM 920 O O . ARG A 1 117 ? -19.401 0.552 8.552 1.00 92.81 117 ARG A O 1
ATOM 927 N N . THR A 1 118 ? -19.863 -1.630 8.592 1.00 93.69 118 THR A N 1
ATOM 928 C CA . THR A 1 118 ? -18.819 -1.994 9.567 1.00 93.69 118 THR A CA 1
ATOM 929 C C . THR A 1 118 ? -17.771 -2.960 9.009 1.00 93.69 118 THR A C 1
ATOM 931 O O . THR A 1 118 ? -16.932 -3.452 9.762 1.00 93.69 118 THR A O 1
ATOM 934 N N . LEU A 1 119 ? -17.764 -3.236 7.696 1.00 96.12 119 LEU A N 1
ATOM 935 C CA . LEU A 1 119 ? -16.794 -4.159 7.079 1.00 96.12 119 LEU A CA 1
ATOM 936 C C . LEU A 1 119 ? -15.338 -3.711 7.254 1.00 96.12 119 LEU A C 1
ATOM 938 O O . LEU A 1 119 ? -14.450 -4.554 7.361 1.00 96.12 119 LEU A O 1
ATOM 942 N N . LEU A 1 120 ? -15.109 -2.399 7.308 1.00 96.75 120 LEU A N 1
ATOM 943 C CA . LEU A 1 120 ? -13.791 -1.786 7.478 1.00 96.75 120 LEU A CA 1
ATOM 944 C C . LEU A 1 120 ? -13.412 -1.555 8.950 1.00 96.75 120 LEU A C 1
ATOM 946 O O . LEU A 1 120 ? -12.370 -0.975 9.238 1.00 96.75 120 LEU A O 1
ATOM 950 N N . SER A 1 121 ? -14.249 -1.994 9.894 1.00 93.31 121 SER A N 1
ATOM 951 C CA . SER A 1 121 ? -14.028 -1.785 11.330 1.00 93.31 121 SER A CA 1
ATOM 952 C C . SER A 1 121 ? -13.364 -2.976 12.023 1.00 93.31 121 SER A C 1
ATOM 954 O O . SER A 1 121 ? -12.833 -2.823 13.121 1.00 93.31 121 SER A O 1
ATOM 956 N N . GLU A 1 122 ? -13.382 -4.158 11.404 1.00 86.31 122 GLU A N 1
ATOM 957 C CA . GLU A 1 122 ? -12.950 -5.407 12.031 1.00 86.31 122 GLU A CA 1
ATOM 958 C C . GLU A 1 122 ? -12.043 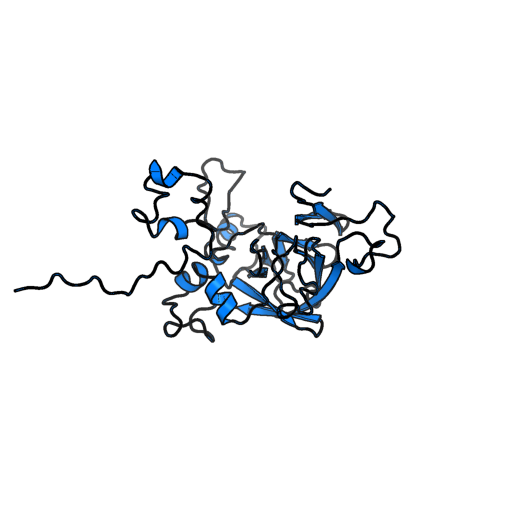-6.235 11.118 1.00 86.31 122 GLU A C 1
ATOM 960 O O . GLU A 1 122 ? -12.333 -6.396 9.931 1.00 86.31 122 GLU A O 1
ATOM 965 N N . ARG A 1 123 ? -11.026 -6.846 11.754 1.00 85.06 123 ARG A N 1
ATOM 966 C CA . ARG A 1 123 ? -9.939 -7.715 11.251 1.00 85.06 123 ARG A CA 1
ATOM 967 C C . ARG A 1 123 ? -8.586 -6.993 11.166 1.00 85.06 123 ARG A C 1
ATOM 969 O O . ARG A 1 123 ? -8.308 -6.101 11.962 1.00 85.06 123 ARG A O 1
ATOM 976 N N . THR A 1 124 ? -7.700 -7.486 10.306 1.00 87.19 124 THR A N 1
ATOM 977 C CA . THR A 1 124 ? -6.251 -7.371 10.455 1.00 87.19 124 THR A CA 1
ATOM 978 C C . THR A 1 124 ? -5.671 -6.590 9.293 1.00 87.19 124 THR A C 1
ATOM 980 O O . THR A 1 124 ? -5.721 -7.040 8.147 1.00 87.19 124 THR A O 1
ATOM 983 N N . LEU A 1 125 ? -5.064 -5.450 9.609 1.00 98.19 125 LEU A N 1
ATOM 984 C CA . LEU A 1 125 ? -4.110 -4.789 8.732 1.00 98.19 125 LEU A CA 1
ATOM 985 C C . LEU A 1 125 ? -2.824 -5.617 8.677 1.00 98.19 125 LEU A C 1
ATOM 987 O O . LEU A 1 125 ? -2.321 -6.060 9.709 1.00 98.19 125 LEU A O 1
ATOM 991 N N . SER A 1 126 ? -2.287 -5.819 7.484 1.00 98.75 126 SER A N 1
ATOM 992 C CA . SER A 1 126 ? -0.993 -6.462 7.262 1.00 98.75 126 SER A CA 1
ATOM 993 C C . SER A 1 126 ? -0.088 -5.554 6.443 1.00 98.75 126 SER A C 1
ATOM 995 O O . SER A 1 126 ? -0.576 -4.715 5.689 1.00 98.75 126 SER A O 1
ATOM 997 N N . VAL A 1 127 ? 1.222 -5.736 6.567 1.00 98.88 127 VAL A N 1
ATOM 998 C CA . VAL A 1 127 ? 2.235 -4.995 5.807 1.00 98.88 127 VAL A CA 1
ATOM 999 C C . VAL A 1 127 ? 3.046 -5.938 4.922 1.00 98.88 127 VAL A C 1
ATOM 1001 O O . VAL A 1 127 ? 3.292 -7.086 5.293 1.00 98.88 127 VAL A O 1
ATOM 1004 N N . ALA A 1 128 ? 3.438 -5.473 3.740 1.00 98.88 128 ALA A N 1
ATOM 1005 C CA . ALA A 1 128 ? 4.171 -6.264 2.765 1.00 98.88 128 ALA A CA 1
ATOM 1006 C C . ALA A 1 128 ? 5.654 -6.446 3.137 1.00 98.88 128 ALA A C 1
ATOM 1008 O O . ALA A 1 128 ? 6.351 -5.507 3.536 1.00 98.88 128 ALA A O 1
ATOM 1009 N N . LYS A 1 129 ? 6.161 -7.658 2.914 1.00 98.81 129 LYS A N 1
ATOM 1010 C CA . LYS A 1 129 ? 7.590 -7.967 2.861 1.00 98.81 129 LYS A CA 1
ATOM 1011 C C . LYS A 1 129 ? 7.912 -8.655 1.541 1.00 98.81 129 LYS A C 1
ATOM 1013 O O . LYS A 1 129 ? 7.481 -9.780 1.300 1.00 98.81 129 LYS A O 1
ATOM 1018 N N . PHE A 1 130 ? 8.679 -7.977 0.700 1.00 98.81 130 PHE A N 1
ATOM 1019 C CA . PHE A 1 130 ? 9.129 -8.467 -0.596 1.00 98.81 130 PHE A CA 1
ATOM 1020 C C . PHE A 1 130 ? 10.416 -9.284 -0.437 1.00 98.81 130 PHE A C 1
ATOM 1022 O O . PHE A 1 130 ? 11.412 -8.807 0.111 1.00 98.81 130 PHE A O 1
ATOM 1029 N N . GLY A 1 131 ? 10.384 -10.530 -0.901 1.00 98.19 131 GLY A N 1
ATOM 1030 C CA . GLY A 1 131 ? 11.524 -11.434 -0.998 1.00 98.19 131 GLY A CA 1
ATOM 1031 C C . GLY A 1 131 ? 12.155 -11.400 -2.388 1.00 98.19 131 GLY A C 1
ATOM 1032 O O . GLY A 1 131 ? 11.465 -11.251 -3.395 1.00 98.19 131 GLY A O 1
ATOM 1033 N N . ALA A 1 132 ? 13.478 -11.571 -2.452 1.00 97.25 132 ALA A N 1
ATOM 1034 C CA . ALA A 1 132 ? 14.238 -11.612 -3.709 1.00 97.25 132 ALA A CA 1
ATOM 1035 C C . ALA A 1 132 ? 13.913 -12.832 -4.599 1.00 97.25 132 ALA A C 1
ATOM 1037 O O . ALA A 1 132 ? 14.380 -12.914 -5.729 1.00 97.25 132 ALA A O 1
ATOM 1038 N N . ASP A 1 133 ? 13.114 -13.771 -4.095 1.00 97.06 133 ASP A N 1
ATOM 1039 C CA . ASP A 1 133 ? 12.571 -14.929 -4.804 1.00 97.06 133 ASP A CA 1
ATOM 1040 C C . ASP A 1 133 ? 11.312 -14.601 -5.630 1.00 97.06 133 ASP A C 1
ATOM 1042 O O . ASP A 1 133 ? 10.701 -15.501 -6.204 1.00 97.06 133 ASP A O 1
ATOM 1046 N N . GLY A 1 134 ? 10.900 -13.329 -5.679 1.00 98.00 134 GLY A N 1
ATOM 1047 C CA . GLY A 1 134 ? 9.678 -12.916 -6.366 1.00 98.00 134 GLY A CA 1
ATOM 1048 C C . GLY A 1 134 ? 8.413 -13.247 -5.575 1.00 98.00 134 GLY A C 1
ATOM 1049 O O . GLY A 1 134 ? 7.326 -13.272 -6.153 1.00 98.00 134 GLY A O 1
ATOM 1050 N N . ARG A 1 135 ? 8.521 -13.502 -4.261 1.00 98.38 135 ARG A N 1
ATOM 1051 C CA . ARG A 1 135 ? 7.365 -13.629 -3.364 1.00 98.38 135 ARG A CA 1
ATOM 1052 C C . ARG A 1 135 ? 7.225 -12.427 -2.445 1.00 98.38 135 ARG A C 1
ATOM 1054 O O . ARG A 1 135 ? 8.206 -11.895 -1.937 1.00 98.38 135 ARG A O 1
ATOM 1061 N N . VAL A 1 136 ? 5.989 -12.000 -2.221 1.00 98.69 136 VAL A N 1
ATOM 1062 C CA . VAL A 1 136 ? 5.643 -11.018 -1.191 1.00 98.69 136 VAL A CA 1
ATOM 1063 C C . VAL A 1 136 ? 4.826 -11.729 -0.130 1.00 98.69 136 VAL A C 1
ATOM 1065 O O . VAL A 1 136 ? 3.900 -12.467 -0.461 1.00 98.69 136 VAL A O 1
ATOM 1068 N N . THR A 1 137 ? 5.177 -11.542 1.138 1.00 98.56 137 THR A N 1
ATOM 1069 C CA . THR A 1 137 ? 4.417 -12.061 2.279 1.00 98.56 137 THR A CA 1
ATOM 1070 C C . THR A 1 137 ? 3.742 -10.918 3.023 1.00 98.56 137 THR A C 1
ATOM 1072 O O . THR A 1 137 ? 4.272 -9.809 3.107 1.00 98.56 137 THR A O 1
ATOM 1075 N N . TRP A 1 138 ? 2.557 -11.185 3.563 1.00 98.69 138 TRP A N 1
ATOM 1076 C CA . TRP A 1 138 ? 1.781 -10.211 4.322 1.00 98.69 138 TRP A CA 1
ATOM 1077 C C . TRP A 1 138 ? 1.950 -10.463 5.820 1.00 98.69 138 TRP A C 1
ATOM 1079 O O . TRP A 1 138 ? 1.526 -11.490 6.343 1.00 98.69 138 TRP A O 1
ATOM 1089 N N . LEU A 1 139 ? 2.587 -9.524 6.516 1.00 98.75 139 LEU A N 1
ATOM 1090 C CA . LEU A 1 139 ? 2.877 -9.620 7.944 1.00 98.75 139 LEU A CA 1
ATOM 1091 C C . LEU A 1 139 ? 1.754 -8.948 8.746 1.00 98.75 139 LEU A C 1
ATOM 1093 O O . LEU A 1 139 ? 1.576 -7.736 8.608 1.00 98.75 139 LEU A O 1
ATOM 1097 N N . PRO A 1 140 ? 0.990 -9.679 9.575 1.00 98.38 140 PRO A N 1
ATOM 1098 C CA . PRO A 1 140 ? -0.140 -9.108 10.299 1.00 98.38 140 PRO A CA 1
ATOM 1099 C C . PRO A 1 140 ? 0.311 -8.164 11.421 1.00 98.38 140 PRO A C 1
ATOM 1101 O O . PRO A 1 140 ? 1.151 -8.512 12.254 1.00 98.38 140 PRO A O 1
ATOM 1104 N N . LEU A 1 141 ? -0.300 -6.979 11.493 1.00 98.62 141 LEU A N 1
ATOM 1105 C CA . LEU A 1 141 ? -0.098 -6.007 12.568 1.00 98.62 141 LEU A CA 1
ATOM 1106 C C . LEU A 1 141 ? -1.030 -6.344 13.737 1.00 98.62 141 LEU A C 1
ATOM 1108 O O . LEU A 1 141 ? -2.073 -5.718 13.933 1.00 98.62 141 LEU A O 1
ATOM 1112 N N . THR A 1 142 ? -0.673 -7.373 14.503 1.00 98.19 142 THR A N 1
ATOM 1113 C CA . THR A 1 142 ? -1.477 -7.871 15.628 1.00 98.19 142 THR A CA 1
ATOM 1114 C C . THR A 1 142 ? -0.732 -7.737 16.950 1.00 98.19 142 THR A C 1
ATOM 1116 O O . THR A 1 142 ? 0.348 -8.295 17.135 1.00 98.19 142 THR A O 1
ATOM 1119 N N . TYR A 1 143 ? -1.332 -7.017 17.893 1.00 98.38 143 TYR A N 1
ATOM 1120 C CA . TYR A 1 143 ? -0.817 -6.894 19.249 1.00 98.38 143 TYR A CA 1
ATOM 1121 C C . TYR A 1 143 ? -0.701 -8.262 19.940 1.00 98.38 143 TYR A C 1
ATOM 1123 O O . TYR A 1 143 ? -1.577 -9.115 19.821 1.00 98.38 143 TYR A O 1
ATOM 1131 N N . GLY A 1 144 ? 0.383 -8.463 20.686 1.00 98.06 144 GLY A N 1
ATOM 1132 C CA . GLY A 1 144 ? 0.711 -9.719 21.359 1.00 98.06 144 GLY A CA 1
ATOM 1133 C C . GLY A 1 144 ? 1.414 -10.745 20.467 1.00 98.06 144 GLY A C 1
ATOM 1134 O O . GLY A 1 144 ? 1.851 -11.775 20.976 1.00 98.06 144 GLY A O 1
ATOM 1135 N N . VAL A 1 145 ? 1.565 -10.475 19.166 1.00 97.75 145 VAL A N 1
ATOM 1136 C CA . VAL A 1 145 ? 2.214 -11.381 18.210 1.00 97.75 145 VAL A CA 1
ATOM 1137 C C . VAL A 1 145 ? 3.601 -10.859 17.837 1.00 97.75 145 VAL A C 1
ATOM 1139 O O . VAL A 1 145 ? 3.780 -9.693 17.484 1.00 97.75 145 VAL A O 1
ATOM 1142 N N . GLY A 1 146 ? 4.600 -11.743 17.902 1.00 97.31 146 GLY A N 1
ATOM 1143 C CA . GLY A 1 146 ? 5.979 -11.424 17.532 1.00 97.31 146 GLY A CA 1
ATOM 1144 C C . GLY A 1 146 ? 6.521 -10.211 18.307 1.00 97.31 146 GLY A C 1
ATOM 1145 O O . GLY A 1 146 ? 6.455 -10.200 19.537 1.00 97.31 146 GLY A O 1
ATOM 1146 N N . PRO A 1 147 ? 7.065 -9.183 17.629 1.00 98.06 147 PRO A N 1
ATOM 1147 C CA . PRO A 1 147 ? 7.612 -8.009 18.296 1.00 98.06 147 PRO A CA 1
ATOM 1148 C C . PRO A 1 147 ? 6.540 -7.005 18.750 1.00 98.06 147 PRO A C 1
ATOM 1150 O O . PRO A 1 147 ? 6.888 -6.038 19.421 1.00 98.06 147 PRO A O 1
ATOM 1153 N N . LEU A 1 148 ? 5.258 -7.181 18.425 1.00 98.25 148 LEU A N 1
ATOM 1154 C CA . LEU A 1 148 ? 4.221 -6.178 18.687 1.00 98.25 148 LEU A CA 1
ATOM 1155 C C . LEU A 1 148 ? 3.635 -6.321 20.094 1.00 98.25 148 LEU A C 1
ATOM 1157 O O . LEU A 1 148 ? 2.490 -6.718 20.279 1.00 98.25 148 LEU A O 1
ATOM 1161 N N . THR A 1 149 ? 4.438 -6.028 21.113 1.00 98.44 149 THR A N 1
ATOM 1162 C CA . THR A 1 149 ? 4.083 -6.256 22.522 1.00 98.44 149 THR A CA 1
ATOM 1163 C C . THR A 1 149 ? 4.359 -5.032 23.394 1.00 98.44 149 THR A C 1
ATOM 1165 O O . THR A 1 149 ? 5.026 -4.084 22.972 1.00 98.44 149 THR A O 1
ATOM 1168 N N . ALA A 1 150 ? 3.918 -5.088 24.656 1.00 97.81 150 ALA A N 1
ATOM 1169 C CA . ALA A 1 150 ? 4.236 -4.069 25.659 1.00 97.81 150 ALA A CA 1
ATOM 1170 C C . ALA A 1 150 ? 5.747 -3.884 25.857 1.00 97.81 150 ALA A C 1
ATOM 1172 O O . ALA A 1 150 ? 6.202 -2.757 26.049 1.00 97.81 150 ALA A O 1
ATOM 1173 N N . GLY A 1 151 ? 6.537 -4.959 25.731 1.00 97.44 151 GLY A N 1
ATOM 1174 C CA . GLY A 1 151 ? 7.999 -4.899 25.829 1.00 97.44 151 GLY A CA 1
ATOM 1175 C C . GLY A 1 151 ? 8.647 -4.030 24.749 1.00 97.44 151 GLY A C 1
ATOM 1176 O O . GLY A 1 151 ? 9.671 -3.404 25.004 1.00 97.44 151 GLY A O 1
ATOM 1177 N N . ASN A 1 152 ? 8.004 -3.918 23.585 1.00 96.81 152 ASN A N 1
ATOM 1178 C CA . ASN A 1 152 ? 8.439 -3.066 22.478 1.00 96.81 152 ASN A CA 1
ATOM 1179 C C . ASN A 1 152 ? 7.597 -1.790 22.345 1.00 96.81 152 ASN A C 1
ATOM 1181 O O . ASN 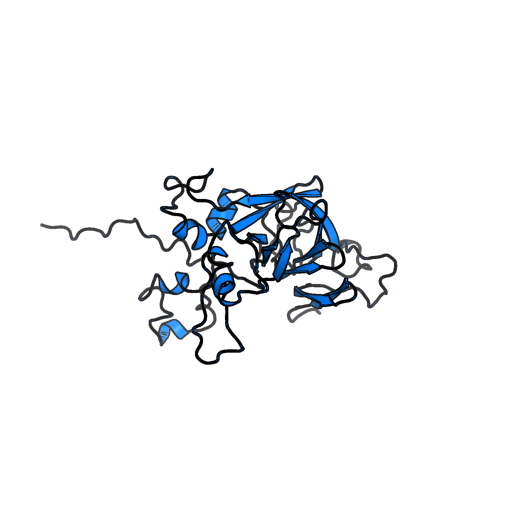A 1 152 ? 7.670 -1.096 21.335 1.00 96.81 152 ASN A O 1
ATOM 1185 N N . GLY A 1 153 ? 6.843 -1.438 23.391 1.00 94.75 153 GLY A N 1
ATOM 1186 C CA . GLY A 1 153 ? 6.191 -0.141 23.498 1.00 94.75 153 GLY A CA 1
ATOM 1187 C C . GLY A 1 153 ? 4.797 -0.034 22.891 1.00 94.75 153 GLY A C 1
ATOM 1188 O O . GLY A 1 153 ? 4.380 1.097 22.681 1.00 94.75 153 GLY A O 1
ATOM 1189 N N . PHE A 1 154 ? 4.099 -1.150 22.654 1.00 97.56 154 PHE A N 1
ATOM 1190 C CA . PHE A 1 154 ? 2.669 -1.156 22.327 1.00 97.56 154 PHE A CA 1
ATOM 1191 C C . PHE A 1 154 ? 1.860 -1.661 23.522 1.00 97.56 154 PHE A C 1
ATOM 1193 O O . PHE A 1 154 ? 2.067 -2.782 23.972 1.00 97.56 154 PHE A O 1
ATOM 1200 N N . ALA A 1 155 ? 0.914 -0.893 24.042 1.00 97.81 155 ALA A N 1
ATOM 1201 C CA . ALA A 1 155 ? 0.050 -1.334 25.138 1.00 97.81 155 ALA A CA 1
ATOM 1202 C C . ALA A 1 155 ? -1.195 -2.101 24.660 1.00 97.81 155 ALA A C 1
ATOM 1204 O O . ALA A 1 155 ? -1.843 -2.779 25.454 1.00 97.81 155 ALA A O 1
ATOM 1205 N N . SER A 1 156 ? -1.564 -1.973 23.382 1.00 98.31 156 SER A N 1
ATOM 1206 C CA . SER A 1 156 ? -2.786 -2.561 22.825 1.00 98.31 156 SER A CA 1
ATOM 1207 C C . SER A 1 156 ? -2.776 -2.580 21.293 1.00 98.31 156 SER A C 1
ATOM 1209 O O . SER A 1 156 ? -1.921 -1.961 20.657 1.00 98.31 156 SER A O 1
ATOM 1211 N N . GLN A 1 157 ? -3.790 -3.215 20.693 1.00 98.12 157 GLN A N 1
ATOM 1212 C CA . GLN A 1 157 ? -4.044 -3.145 19.248 1.00 98.12 157 GLN A CA 1
ATOM 1213 C C . GLN A 1 157 ? -4.275 -1.706 18.755 1.00 98.12 157 GLN A C 1
ATOM 1215 O O . GLN A 1 157 ? -3.907 -1.381 17.630 1.00 98.12 157 GLN A O 1
ATOM 1220 N N . ALA A 1 158 ? -4.848 -0.829 19.586 1.00 97.12 158 ALA A N 1
ATOM 1221 C CA . ALA A 1 158 ? -5.063 0.566 19.211 1.00 97.12 158 ALA A CA 1
ATOM 1222 C C . ALA A 1 158 ? -3.731 1.303 19.001 1.00 97.12 158 ALA A C 1
ATOM 1224 O O . ALA A 1 158 ? -3.588 2.031 18.023 1.00 97.12 158 ALA A O 1
ATOM 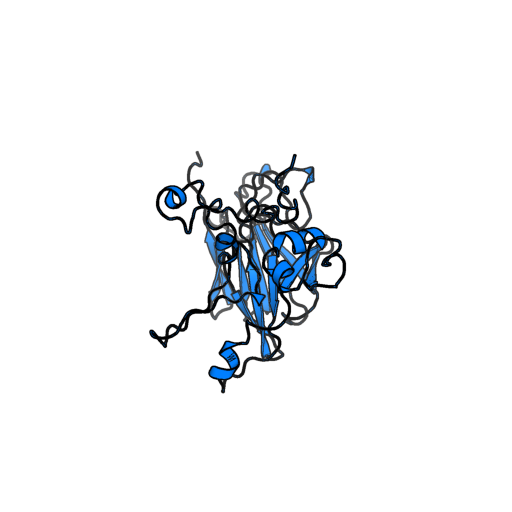1225 N N . GLU A 1 159 ? -2.740 1.070 19.867 1.00 97.38 159 GLU A N 1
ATOM 1226 C CA . GLU A 1 159 ? -1.404 1.656 19.698 1.00 97.38 159 GLU A CA 1
ATOM 1227 C C . GLU A 1 159 ? -0.685 1.083 18.476 1.00 97.38 159 GLU A C 1
ATOM 1229 O O . GLU A 1 159 ? -0.072 1.840 17.736 1.00 97.38 159 GLU A O 1
ATOM 1234 N N . VAL A 1 160 ? -0.834 -0.218 18.196 1.00 98.31 160 VAL A N 1
ATOM 1235 C CA . VAL A 1 160 ? -0.300 -0.823 16.961 1.00 98.31 160 VAL A CA 1
ATOM 1236 C C . VAL A 1 160 ? -0.838 -0.117 15.712 1.00 98.31 160 VAL A C 1
ATOM 1238 O O . VAL A 1 160 ? -0.084 0.096 14.770 1.00 98.31 160 VAL A O 1
ATOM 1241 N N . LEU A 1 161 ? -2.118 0.266 15.693 1.00 98.12 161 LEU A N 1
ATOM 1242 C CA . LEU A 1 161 ? -2.736 0.929 14.540 1.00 98.12 161 LEU A CA 1
ATOM 1243 C C . LEU A 1 161 ? -2.435 2.435 14.475 1.00 98.12 161 LEU A C 1
ATOM 1245 O O . LEU A 1 161 ? -2.286 2.963 13.376 1.00 98.12 161 LEU A O 1
ATOM 1249 N N . ILE A 1 162 ? -2.314 3.127 15.615 1.00 97.44 162 ILE A N 1
ATOM 1250 C CA . ILE A 1 162 ? -1.881 4.539 15.672 1.00 97.44 162 ILE A CA 1
ATOM 1251 C C . ILE A 1 162 ? -0.416 4.679 15.229 1.00 97.44 162 ILE A C 1
ATOM 1253 O O . ILE A 1 162 ? -0.079 5.626 14.513 1.00 97.44 162 ILE A O 1
ATOM 1257 N N . ASP A 1 163 ? 0.424 3.719 15.619 1.00 97.44 163 ASP A N 1
ATOM 1258 C CA . ASP A 1 163 ? 1.859 3.663 15.336 1.00 97.44 163 ASP A CA 1
ATOM 1259 C C . ASP A 1 163 ? 2.195 2.577 14.289 1.00 97.44 163 ASP A C 1
ATOM 1261 O O . ASP A 1 163 ? 3.230 1.907 14.365 1.00 97.44 163 ASP A O 1
ATOM 1265 N N . ALA A 1 164 ? 1.332 2.408 13.278 1.00 98.31 164 ALA A N 1
ATOM 1266 C CA . ALA A 1 164 ? 1.426 1.341 12.273 1.00 98.31 164 ALA A CA 1
ATOM 1267 C C . ALA A 1 164 ? 2.781 1.288 11.538 1.00 98.31 164 ALA A C 1
ATOM 1269 O O . ALA A 1 164 ? 3.276 0.201 11.234 1.00 98.31 164 ALA A O 1
ATOM 1270 N N . ARG A 1 165 ? 3.429 2.437 11.309 1.00 98.00 165 ARG A N 1
ATOM 1271 C CA . ARG A 1 165 ? 4.788 2.519 10.734 1.00 98.00 165 ARG A CA 1
ATOM 1272 C C . ARG A 1 165 ? 5.859 1.904 11.639 1.00 98.00 165 ARG A C 1
ATOM 1274 O O . ARG A 1 165 ? 6.725 1.161 11.173 1.00 98.00 165 ARG A O 1
ATOM 1281 N N . LEU A 1 166 ? 5.786 2.163 12.949 1.00 97.56 166 LEU A N 1
ATOM 1282 C CA . LEU A 1 166 ? 6.707 1.570 13.927 1.00 97.56 166 LEU A CA 1
ATOM 1283 C C . LEU A 1 166 ? 6.481 0.060 14.030 1.00 97.56 166 LEU A C 1
ATOM 1285 O O . LEU A 1 166 ? 7.445 -0.705 14.062 1.00 97.56 166 LEU A O 1
ATOM 1289 N N . ALA A 1 167 ? 5.217 -0.372 14.027 1.00 98.56 167 ALA A N 1
ATOM 1290 C CA . ALA A 1 167 ? 4.865 -1.788 14.014 1.00 98.56 167 ALA A CA 1
ATOM 1291 C C . ALA A 1 167 ? 5.408 -2.496 12.759 1.00 98.56 167 ALA A C 1
ATOM 1293 O O . ALA A 1 167 ? 6.054 -3.536 12.875 1.00 98.56 167 ALA A O 1
ATOM 1294 N N . ALA A 1 168 ? 5.221 -1.904 11.576 1.00 98.69 168 ALA A N 1
ATOM 1295 C CA . ALA A 1 168 ? 5.738 -2.425 10.311 1.00 98.69 168 ALA A CA 1
ATOM 1296 C C . ALA A 1 168 ? 7.269 -2.543 10.298 1.00 98.69 168 ALA A C 1
ATOM 1298 O O . ALA A 1 168 ? 7.809 -3.588 9.927 1.00 98.69 168 ALA A O 1
ATOM 1299 N N . THR A 1 169 ? 7.964 -1.512 10.785 1.00 98.00 169 THR A N 1
ATOM 1300 C CA . THR A 1 169 ? 9.429 -1.517 10.903 1.00 98.00 169 THR A CA 1
ATOM 1301 C C . THR A 1 169 ? 9.908 -2.663 11.797 1.00 98.00 169 THR A C 1
ATOM 1303 O O . THR A 1 169 ? 10.823 -3.398 11.429 1.00 98.00 169 THR A O 1
ATOM 1306 N N . LEU A 1 170 ? 9.272 -2.865 12.956 1.00 98.25 170 LEU A N 1
ATOM 1307 C CA . LEU A 1 170 ? 9.625 -3.944 13.886 1.00 98.25 170 LEU A CA 1
ATOM 1308 C C . LEU A 1 170 ? 9.345 -5.341 13.322 1.00 98.25 170 LEU A C 1
ATOM 1310 O O . LEU A 1 170 ? 10.066 -6.282 13.648 1.00 98.25 170 LEU A O 1
ATOM 1314 N N . LEU A 1 171 ? 8.327 -5.481 12.472 1.00 98.56 171 LEU A N 1
ATOM 1315 C CA . LEU A 1 171 ? 8.040 -6.720 11.746 1.00 98.56 171 LEU A CA 1
ATOM 1316 C C . LEU A 1 171 ? 9.048 -7.003 10.617 1.00 98.56 171 LEU A C 1
ATOM 1318 O O . LEU A 1 171 ? 9.070 -8.113 10.082 1.00 98.56 171 LEU A O 1
ATOM 1322 N N . GLY A 1 172 ? 9.902 -6.038 10.263 1.00 98.38 172 GLY A N 1
ATOM 1323 C CA . GLY A 1 172 ? 10.860 -6.171 9.168 1.00 98.38 172 GLY A CA 1
ATOM 1324 C C . GLY A 1 172 ? 10.189 -6.139 7.795 1.00 98.38 172 GLY A C 1
ATOM 1325 O O . GLY A 1 172 ? 10.589 -6.894 6.903 1.00 98.38 172 GLY A O 1
ATOM 1326 N N . ALA A 1 173 ? 9.149 -5.313 7.656 1.00 98.75 173 ALA A N 1
ATOM 1327 C CA . ALA A 1 173 ? 8.537 -4.987 6.375 1.00 98.75 173 ALA A CA 1
ATOM 1328 C C . ALA A 1 173 ? 9.547 -4.334 5.414 1.00 98.75 173 ALA A C 1
ATOM 1330 O O . ALA A 1 173 ? 10.547 -3.749 5.841 1.00 98.75 173 ALA A O 1
ATOM 1331 N N . THR A 1 174 ? 9.296 -4.433 4.108 1.00 98.81 174 THR A N 1
ATOM 1332 C CA . THR A 1 174 ? 10.192 -3.839 3.105 1.00 98.81 174 THR A CA 1
ATOM 1333 C C . THR A 1 174 ? 9.958 -2.334 3.021 1.00 98.81 174 THR A C 1
ATOM 1335 O O . THR A 1 174 ? 8.831 -1.893 2.819 1.00 98.81 174 THR A O 1
ATOM 1338 N N . ARG A 1 175 ? 11.034 -1.552 3.154 1.00 98.62 175 ARG A N 1
ATOM 1339 C CA . ARG A 1 175 ? 11.027 -0.092 2.988 1.00 98.62 175 ARG A CA 1
ATOM 1340 C C . ARG A 1 175 ? 10.975 0.244 1.496 1.00 98.62 175 ARG A C 1
ATOM 1342 O O . ARG A 1 175 ? 11.930 -0.052 0.777 1.00 98.62 175 ARG A O 1
ATOM 1349 N N . MET A 1 176 ? 9.902 0.876 1.040 1.00 98.75 176 MET A N 1
ATOM 1350 C CA . MET A 1 176 ? 9.578 1.055 -0.379 1.00 98.75 176 MET A CA 1
ATOM 1351 C C . MET A 1 176 ? 9.888 2.468 -0.903 1.00 98.75 176 MET A C 1
ATOM 1353 O O . MET A 1 176 ? 10.023 3.430 -0.141 1.00 98.75 176 MET A O 1
ATOM 1357 N N . ASP A 1 177 ? 9.981 2.610 -2.223 1.00 98.38 177 ASP A N 1
ATOM 1358 C CA . ASP A 1 177 ? 10.149 3.898 -2.908 1.00 98.38 177 ASP A CA 1
ATOM 1359 C C . ASP A 1 177 ? 8.820 4.643 -3.095 1.00 98.38 177 ASP A C 1
ATOM 1361 O O . ASP A 1 177 ? 8.276 4.652 -4.192 1.00 98.38 177 ASP A O 1
ATOM 1365 N N . ARG A 1 178 ? 8.318 5.264 -2.015 1.00 97.25 178 ARG A N 1
ATOM 1366 C CA . ARG A 1 178 ? 7.061 6.047 -1.980 1.00 97.25 178 ARG A CA 1
ATOM 1367 C C . ARG A 1 178 ? 5.869 5.302 -2.618 1.00 97.25 178 ARG A C 1
ATOM 1369 O O . ARG A 1 178 ? 5.510 5.587 -3.757 1.00 97.25 178 ARG A O 1
ATOM 1376 N N . PRO A 1 179 ? 5.279 4.323 -1.910 1.00 98.06 179 PRO A N 1
ATOM 1377 C CA . PRO A 1 179 ? 4.042 3.677 -2.343 1.00 98.06 179 PRO A CA 1
ATOM 1378 C C . PRO A 1 179 ? 2.902 4.683 -2.496 1.00 98.06 179 PRO A C 1
ATOM 1380 O O . PRO A 1 179 ? 2.444 5.238 -1.500 1.00 98.06 179 PRO A O 1
ATOM 1383 N N . GLU A 1 180 ? 2.437 4.861 -3.728 1.00 97.25 180 GLU A N 1
ATOM 1384 C CA . GLU A 1 180 ? 1.277 5.690 -4.061 1.00 97.25 180 GLU A CA 1
ATOM 1385 C C . GLU A 1 180 ? 0.053 4.782 -4.265 1.00 97.25 180 GLU A C 1
ATOM 1387 O O . GLU A 1 180 ? -0.328 4.070 -3.326 1.00 97.25 180 GLU A O 1
ATOM 1392 N N . ASP A 1 181 ? -0.580 4.756 -5.442 1.00 96.19 181 ASP A N 1
ATOM 1393 C CA . ASP A 1 181 ? -1.731 3.869 -5.662 1.00 96.19 181 ASP A CA 1
ATOM 1394 C C . ASP A 1 181 ? -1.347 2.386 -5.755 1.00 96.19 181 ASP A C 1
ATOM 1396 O O . ASP A 1 181 ? -0.321 1.998 -6.321 1.00 96.19 181 ASP A O 1
ATOM 1400 N N . ALA A 1 182 ? -2.233 1.536 -5.226 1.00 97.69 182 ALA A N 1
ATOM 1401 C CA . ALA A 1 182 ? -2.134 0.080 -5.264 1.00 97.69 182 ALA A CA 1
ATOM 1402 C C . ALA A 1 182 ? -3.404 -0.530 -5.887 1.00 97.69 182 ALA A C 1
ATOM 1404 O O . ALA A 1 182 ? -4.270 -1.049 -5.187 1.00 97.69 182 ALA A O 1
ATOM 1405 N N . GLN A 1 183 ? -3.520 -0.457 -7.211 1.00 98.00 183 GLN A N 1
ATOM 1406 C CA . GLN A 1 183 ? -4.745 -0.717 -7.963 1.00 98.00 183 GLN A CA 1
ATOM 1407 C C . GLN A 1 183 ? -4.953 -2.212 -8.282 1.00 98.00 183 GLN A C 1
ATOM 1409 O O . GLN A 1 183 ? -4.203 -2.779 -9.087 1.00 98.00 183 GLN A O 1
ATOM 1414 N N . PRO A 1 184 ? -5.993 -2.878 -7.742 1.00 97.88 184 PRO A N 1
ATOM 1415 C CA . PRO A 1 184 ? -6.383 -4.209 -8.182 1.00 97.88 184 PRO A CA 1
ATOM 1416 C C . PRO A 1 184 ? -7.045 -4.156 -9.567 1.00 97.88 184 PRO A C 1
ATOM 1418 O O . PRO A 1 184 ? -7.821 -3.252 -9.884 1.00 97.88 184 PRO A O 1
ATOM 1421 N N . ASN A 1 185 ? -6.767 -5.167 -10.388 1.00 97.06 185 ASN A N 1
ATOM 1422 C CA . ASN A 1 185 ? -7.374 -5.384 -11.694 1.00 97.06 185 ASN A CA 1
ATOM 1423 C C . ASN A 1 185 ? -8.303 -6.599 -11.634 1.00 97.06 185 ASN A C 1
ATOM 1425 O O . ASN A 1 185 ? -7.847 -7.740 -11.624 1.00 97.06 185 ASN A O 1
ATOM 1429 N N . LEU A 1 186 ? -9.613 -6.354 -11.644 1.00 90.31 186 LEU A N 1
ATOM 1430 C CA . LEU A 1 186 ? -10.632 -7.402 -11.511 1.00 90.31 186 LEU A CA 1
ATOM 1431 C C . LEU A 1 186 ? -10.722 -8.343 -12.722 1.00 90.31 186 LEU A C 1
ATOM 1433 O O . LEU A 1 186 ? -11.287 -9.426 -12.611 1.00 90.31 186 LEU A O 1
ATOM 1437 N N . VAL A 1 187 ? -10.179 -7.944 -13.875 1.00 94.25 187 VAL A N 1
ATOM 1438 C CA . VAL A 1 187 ? -10.170 -8.774 -15.088 1.00 94.25 187 VAL A CA 1
ATOM 1439 C C . VAL A 1 187 ? -9.027 -9.785 -15.043 1.00 94.25 187 VAL A C 1
ATOM 1441 O O . VAL A 1 187 ? -9.189 -10.920 -15.482 1.00 94.25 187 VAL A O 1
ATOM 1444 N N . THR A 1 188 ? -7.868 -9.388 -14.509 1.00 94.81 188 THR A N 1
ATOM 1445 C CA . THR A 1 188 ? -6.663 -10.234 -14.480 1.00 94.81 188 THR A CA 1
ATOM 1446 C C . THR A 1 188 ? -6.379 -10.861 -13.114 1.00 94.81 188 THR A C 1
ATOM 1448 O O . THR A 1 188 ? -5.569 -11.782 -13.036 1.00 94.81 188 THR A O 1
ATOM 1451 N N . GLY A 1 189 ? -7.011 -10.371 -12.043 1.00 95.38 189 GLY A N 1
ATOM 1452 C CA . GLY A 1 189 ? -6.750 -10.769 -10.655 1.00 95.38 189 GLY A CA 1
ATOM 1453 C C . GLY A 1 189 ? -5.440 -10.219 -10.078 1.00 95.38 189 GLY A C 1
ATOM 1454 O O . GLY A 1 189 ? -5.033 -10.615 -8.991 1.00 95.38 189 GLY A O 1
ATOM 1455 N N . LYS A 1 190 ? -4.747 -9.335 -10.803 1.00 97.94 190 LYS A N 1
ATOM 1456 C CA . LYS A 1 190 ? -3.451 -8.760 -10.412 1.00 97.94 190 LYS A CA 1
ATOM 1457 C C . LYS A 1 190 ? -3.624 -7.462 -9.624 1.00 97.94 190 LYS A C 1
ATOM 1459 O O . LYS A 1 190 ? -4.709 -6.888 -9.605 1.00 97.94 190 LYS A O 1
ATOM 1464 N N . VAL A 1 191 ? -2.552 -6.975 -9.003 1.00 98.62 191 VAL A N 1
ATOM 1465 C CA . VAL A 1 191 ? -2.511 -5.655 -8.346 1.00 98.62 191 VAL A CA 1
ATOM 1466 C C . VAL A 1 191 ? -1.293 -4.887 -8.838 1.00 98.62 191 VAL A C 1
ATOM 1468 O O . VAL A 1 191 ? -0.210 -5.458 -8.907 1.00 98.62 191 VAL A O 1
ATOM 1471 N N . TYR A 1 192 ? -1.452 -3.610 -9.163 1.00 98.69 192 TYR A N 1
ATOM 1472 C CA . TYR A 1 192 ? -0.372 -2.742 -9.627 1.00 98.69 192 TYR A CA 1
ATOM 1473 C C . TYR A 1 192 ? -0.050 -1.707 -8.560 1.00 98.69 192 TYR A C 1
ATOM 1475 O O . TYR A 1 192 ? -0.944 -1.006 -8.106 1.00 98.69 192 TYR A O 1
ATOM 1483 N N . VAL A 1 193 ? 1.209 -1.641 -8.140 1.00 98.75 193 VAL A N 1
ATOM 1484 C CA . VAL A 1 193 ? 1.679 -0.733 -7.091 1.00 98.75 193 VAL A CA 1
ATOM 1485 C C . VAL A 1 193 ? 2.608 0.289 -7.718 1.00 98.75 193 VAL A C 1
ATOM 1487 O O . VAL A 1 193 ? 3.687 -0.070 -8.198 1.00 98.75 193 VAL A O 1
ATOM 1490 N N . ASN A 1 194 ? 2.187 1.546 -7.700 1.00 98.56 194 ASN A N 1
ATOM 1491 C CA . ASN A 1 194 ? 2.974 2.666 -8.186 1.00 98.56 194 ASN A CA 1
ATOM 1492 C C . ASN A 1 194 ? 3.971 3.106 -7.107 1.00 98.56 194 ASN A C 1
ATOM 1494 O O . ASN A 1 194 ? 3.617 3.291 -5.941 1.00 98.56 194 ASN A O 1
ATOM 1498 N N . LEU A 1 195 ? 5.240 3.215 -7.497 1.00 98.50 195 LEU A N 1
ATOM 1499 C CA . LEU A 1 195 ? 6.351 3.624 -6.642 1.00 98.50 195 LEU A CA 1
ATOM 1500 C C . LEU A 1 195 ? 7.019 4.832 -7.286 1.00 98.50 195 LEU A C 1
ATOM 1502 O O . LEU A 1 195 ? 7.862 4.678 -8.177 1.00 98.50 195 LEU A O 1
ATOM 1506 N N . THR A 1 196 ? 6.592 6.024 -6.871 1.00 97.50 196 THR A N 1
ATOM 1507 C CA . THR A 1 196 ? 6.787 7.255 -7.647 1.00 97.50 196 THR A CA 1
ATOM 1508 C C . THR A 1 196 ? 8.252 7.678 -7.736 1.00 97.50 196 THR A C 1
ATOM 1510 O O . THR A 1 196 ? 8.760 7.878 -8.833 1.00 97.50 196 THR A O 1
ATOM 1513 N N . TYR A 1 197 ? 8.992 7.710 -6.622 1.00 96.38 197 TYR A N 1
ATOM 1514 C CA . TYR A 1 197 ? 10.447 7.908 -6.591 1.00 96.38 197 TYR A CA 1
ATOM 1515 C C . TYR A 1 197 ? 11.006 7.763 -5.162 1.00 96.38 197 TYR A C 1
ATOM 1517 O O . TYR A 1 197 ? 10.282 7.808 -4.166 1.00 96.38 197 TYR A O 1
ATOM 1525 N N . ASN A 1 198 ? 12.330 7.652 -5.042 1.00 97.31 198 ASN A N 1
ATOM 1526 C CA . ASN A 1 198 ? 13.076 7.806 -3.794 1.00 97.31 198 ASN A CA 1
ATOM 1527 C C . ASN A 1 198 ? 14.544 8.170 -4.072 1.00 97.31 198 ASN A C 1
ATOM 1529 O O . ASN A 1 198 ? 15.446 7.328 -4.035 1.00 97.31 198 ASN A O 1
ATOM 1533 N N . GLU A 1 199 ? 14.807 9.456 -4.280 1.00 95.19 199 GLU A N 1
ATOM 1534 C CA . GLU A 1 199 ? 16.151 9.982 -4.531 1.00 95.19 199 GLU A CA 1
ATOM 1535 C C . GLU A 1 199 ? 17.079 9.860 -3.309 1.00 95.19 199 GLU A C 1
ATOM 1537 O O . GLU A 1 199 ? 18.291 10.027 -3.408 1.00 95.19 199 GLU A O 1
ATOM 1542 N N . LYS A 1 200 ? 16.523 9.523 -2.137 1.00 96.88 200 LYS A N 1
ATOM 1543 C CA . LYS A 1 200 ? 17.287 9.305 -0.905 1.00 96.88 200 LYS A CA 1
ATOM 1544 C C . LYS A 1 200 ? 17.784 7.874 -0.737 1.00 96.88 200 LYS A C 1
ATOM 1546 O O . LYS A 1 200 ? 18.570 7.643 0.181 1.00 96.88 200 LYS A O 1
ATOM 1551 N N . ARG A 1 201 ? 17.345 6.913 -1.561 1.00 97.94 201 ARG A N 1
ATOM 1552 C CA . ARG A 1 201 ? 17.808 5.523 -1.454 1.00 97.94 201 ARG A CA 1
ATOM 1553 C C . ARG A 1 201 ? 19.300 5.449 -1.747 1.00 97.94 201 ARG A C 1
ATOM 1555 O O . ARG A 1 201 ? 19.738 5.753 -2.854 1.00 97.94 201 ARG A O 1
ATOM 1562 N N . SER A 1 202 ? 20.083 5.029 -0.761 1.00 98.06 202 SER A N 1
ATOM 1563 C CA . SER A 1 202 ? 21.519 4.834 -0.947 1.00 98.06 202 SER A CA 1
ATOM 1564 C C . SER A 1 202 ? 21.823 3.504 -1.656 1.00 98.06 202 SER A C 1
ATOM 1566 O O . SER A 1 202 ? 21.008 2.581 -1.604 1.00 98.06 202 SER A O 1
ATOM 1568 N N . PRO A 1 203 ? 23.017 3.338 -2.261 1.00 97.94 203 PRO A N 1
ATOM 1569 C CA . PRO A 1 203 ? 23.437 2.058 -2.842 1.00 97.94 203 PRO A CA 1
ATOM 1570 C C . PRO A 1 203 ? 23.387 0.870 -1.872 1.00 97.94 203 PRO A C 1
ATOM 1572 O O . PRO A 1 203 ? 23.147 -0.254 -2.297 1.00 97.94 203 PRO A O 1
ATOM 1575 N N . ALA A 1 204 ? 23.582 1.108 -0.571 1.00 97.94 204 ALA A N 1
ATOM 1576 C CA . ALA A 1 204 ? 23.534 0.068 0.458 1.00 97.94 204 ALA A CA 1
ATOM 1577 C C . ALA A 1 204 ? 22.103 -0.348 0.848 1.00 97.94 204 ALA A C 1
ATOM 1579 O O . ALA A 1 204 ? 21.922 -1.372 1.500 1.00 97.94 204 ALA A O 1
ATOM 1580 N N . GLU A 1 205 ? 21.098 0.445 0.473 1.00 97.75 205 GLU A N 1
ATOM 1581 C CA . GLU A 1 205 ? 19.682 0.196 0.758 1.00 97.75 205 GLU A CA 1
ATOM 1582 C C . GLU A 1 205 ? 18.927 -0.353 -0.461 1.00 97.75 205 GLU A C 1
ATOM 1584 O O . GLU A 1 205 ? 17.714 -0.532 -0.394 1.00 97.75 205 GLU A O 1
ATOM 1589 N N . VAL A 1 206 ? 19.604 -0.594 -1.586 1.00 98.12 206 VAL A N 1
ATOM 1590 C CA . VAL A 1 206 ? 18.996 -1.215 -2.769 1.00 98.12 206 VAL A CA 1
ATOM 1591 C C . VAL A 1 206 ? 18.640 -2.672 -2.477 1.00 98.12 206 VAL A C 1
ATOM 1593 O O . VAL A 1 206 ? 19.429 -3.419 -1.899 1.00 98.12 206 VAL A O 1
ATOM 1596 N N . ASP A 1 207 ? 17.455 -3.082 -2.918 1.00 97.88 207 ASP A N 1
ATOM 1597 C CA . ASP A 1 207 ? 16.983 -4.462 -2.848 1.00 97.88 207 ASP A CA 1
ATOM 1598 C C . ASP A 1 207 ? 16.267 -4.860 -4.150 1.00 97.88 207 ASP A C 1
ATOM 1600 O O . ASP A 1 207 ? 16.207 -4.088 -5.107 1.00 97.88 207 ASP A O 1
ATOM 1604 N N . ALA A 1 208 ? 15.758 -6.093 -4.215 1.00 98.12 208 ALA A N 1
ATOM 1605 C CA . ALA A 1 208 ? 15.097 -6.597 -5.416 1.00 98.12 208 ALA A CA 1
ATOM 1606 C C . ALA A 1 208 ? 13.836 -5.796 -5.782 1.00 98.12 208 ALA A C 1
ATOM 1608 O O . ALA A 1 208 ? 13.550 -5.628 -6.967 1.00 98.12 208 ALA A O 1
ATOM 1609 N N . ALA A 1 209 ? 13.083 -5.328 -4.782 1.00 98.50 209 ALA A N 1
ATOM 1610 C CA . ALA A 1 209 ? 11.855 -4.574 -4.994 1.00 98.50 209 ALA A CA 1
ATOM 1611 C C . ALA A 1 209 ? 12.143 -3.103 -5.307 1.00 98.50 209 ALA A C 1
ATOM 1613 O O . ALA A 1 209 ? 11.362 -2.496 -6.015 1.00 98.50 209 ALA A O 1
ATOM 1614 N N . ASN A 1 210 ? 13.268 -2.551 -4.842 1.00 98.62 210 ASN A N 1
ATOM 1615 C CA . ASN A 1 210 ? 13.670 -1.156 -5.021 1.00 98.62 210 ASN A CA 1
ATOM 1616 C C . ASN A 1 210 ? 15.104 -1.092 -5.589 1.00 98.62 210 ASN A C 1
ATOM 1618 O O . ASN A 1 210 ? 16.066 -0.838 -4.852 1.00 98.62 210 ASN A O 1
ATOM 1622 N N . PRO A 1 211 ? 15.279 -1.348 -6.899 1.00 97.44 211 PRO A N 1
ATOM 1623 C CA . PRO A 1 211 ? 16.565 -1.744 -7.478 1.00 97.44 211 PRO A CA 1
ATOM 1624 C C . PRO A 1 211 ? 17.512 -0.581 -7.816 1.00 97.44 211 PRO A C 1
ATOM 1626 O O . PRO A 1 211 ? 18.583 -0.819 -8.374 1.00 97.44 211 PRO A O 1
ATOM 1629 N N . ARG A 1 212 ? 17.131 0.676 -7.548 1.00 97.12 212 ARG A N 1
ATOM 1630 C CA . ARG A 1 212 ? 17.926 1.862 -7.912 1.00 97.12 212 ARG A CA 1
ATOM 1631 C C . ARG A 1 212 ? 18.261 2.716 -6.698 1.00 97.12 212 ARG A C 1
ATOM 1633 O O . ARG A 1 212 ? 17.375 3.115 -5.950 1.00 97.12 212 ARG A O 1
ATOM 1640 N N . ALA A 1 213 ? 19.541 3.038 -6.547 1.00 97.19 213 ALA A N 1
ATOM 1641 C CA . ALA A 1 213 ? 19.975 4.125 -5.678 1.00 97.19 213 ALA A CA 1
ATOM 1642 C C . ALA A 1 213 ? 19.658 5.469 -6.344 1.00 97.19 213 ALA A C 1
ATOM 1644 O O . ALA A 1 213 ? 19.694 5.551 -7.570 1.00 97.19 213 ALA A O 1
ATOM 1645 N N . GLY A 1 214 ? 19.362 6.505 -5.555 1.00 96.12 214 GLY A N 1
ATOM 1646 C CA . GLY A 1 214 ? 19.021 7.826 -6.089 1.00 96.12 214 GLY A CA 1
ATOM 1647 C C . GLY A 1 214 ? 17.860 7.767 -7.084 1.00 96.12 214 GLY A C 1
ATOM 1648 O O . GLY A 1 214 ? 17.928 8.373 -8.143 1.00 96.12 214 GLY A O 1
ATOM 1649 N N . ASN A 1 215 ? 16.835 6.956 -6.802 1.00 96.50 215 ASN A N 1
ATOM 1650 C CA . ASN A 1 215 ? 15.769 6.675 -7.757 1.00 96.50 215 ASN A CA 1
ATOM 1651 C C . ASN A 1 215 ? 14.892 7.916 -7.975 1.00 96.50 215 ASN A C 1
ATOM 1653 O O . ASN A 1 215 ? 13.980 8.146 -7.193 1.00 96.50 215 ASN A O 1
ATOM 1657 N N . GLU A 1 216 ? 15.134 8.680 -9.035 1.00 95.31 216 GLU A N 1
ATOM 1658 C CA . GLU A 1 216 ? 14.345 9.875 -9.388 1.00 95.31 216 GLU A CA 1
ATOM 1659 C C . GLU A 1 216 ? 13.148 9.571 -10.297 1.00 95.31 216 GLU A C 1
ATOM 1661 O O . GLU A 1 216 ? 12.296 10.427 -10.493 1.00 95.31 216 GLU A O 1
ATOM 1666 N N . PHE A 1 217 ? 13.069 8.359 -10.858 1.00 96.31 217 PHE A N 1
ATOM 1667 C CA . PHE A 1 217 ? 12.138 8.077 -11.956 1.00 96.31 217 PHE A CA 1
ATOM 1668 C C . PHE A 1 217 ? 10.967 7.167 -11.588 1.00 96.31 217 PHE A C 1
ATOM 1670 O O . PHE A 1 217 ? 9.991 7.125 -12.330 1.00 96.31 217 PHE A O 1
ATOM 1677 N N . GLY A 1 218 ? 11.080 6.386 -10.514 1.00 97.88 218 GLY A N 1
ATOM 1678 C CA . GLY A 1 218 ? 10.019 5.473 -10.089 1.00 97.88 218 GLY A CA 1
ATOM 1679 C C . GLY A 1 218 ? 9.883 4.181 -10.893 1.00 97.88 218 GLY A C 1
ATOM 1680 O O . GLY A 1 218 ? 10.641 3.892 -11.823 1.00 97.88 218 GLY A O 1
ATOM 1681 N N . HIS A 1 219 ? 8.944 3.341 -10.482 1.00 98.69 219 HIS A N 1
ATOM 1682 C CA . HIS A 1 219 ? 8.653 2.047 -11.098 1.00 98.69 219 HIS A CA 1
ATOM 1683 C C . HIS A 1 219 ? 7.267 1.545 -10.685 1.00 98.69 219 HIS A C 1
ATOM 1685 O O . HIS A 1 219 ? 6.645 2.100 -9.785 1.00 98.69 219 HIS A O 1
ATOM 1691 N N . ILE A 1 220 ? 6.788 0.494 -11.350 1.00 98.81 220 ILE A N 1
ATOM 1692 C CA . ILE A 1 220 ? 5.519 -0.162 -11.017 1.00 98.81 220 ILE A CA 1
ATOM 1693 C C . ILE A 1 220 ? 5.804 -1.630 -10.717 1.00 98.81 220 ILE A C 1
ATOM 1695 O O . ILE A 1 220 ? 6.427 -2.322 -11.527 1.00 98.81 220 ILE A O 1
ATOM 1699 N N . ILE A 1 221 ? 5.340 -2.109 -9.565 1.00 98.81 221 ILE A N 1
ATOM 1700 C CA . ILE A 1 221 ? 5.367 -3.530 -9.201 1.00 98.81 221 ILE A CA 1
ATOM 1701 C C . ILE A 1 221 ? 4.005 -4.145 -9.529 1.00 98.81 221 ILE A C 1
ATOM 1703 O O . ILE A 1 221 ? 2.965 -3.609 -9.158 1.00 98.81 221 ILE A O 1
ATOM 1707 N N . GLU A 1 222 ? 4.010 -5.294 -10.199 1.00 98.69 222 GLU A N 1
ATOM 1708 C CA . GLU A 1 222 ? 2.834 -6.144 -10.367 1.00 98.69 222 GLU A CA 1
ATOM 1709 C C . GLU A 1 222 ? 2.841 -7.248 -9.302 1.00 98.69 222 GLU A C 1
ATOM 1711 O O . GLU A 1 222 ? 3.794 -8.022 -9.201 1.00 98.69 222 GLU A O 1
ATOM 1716 N N . LEU A 1 223 ? 1.761 -7.353 -8.532 1.00 98.81 223 LEU A N 1
ATOM 1717 C CA . LEU A 1 223 ? 1.489 -8.465 -7.630 1.00 98.81 223 LEU A CA 1
ATOM 1718 C C . LEU A 1 223 ? 0.528 -9.456 -8.290 1.00 98.81 223 LEU A C 1
ATOM 1720 O O . LEU A 1 223 ? -0.453 -9.072 -8.932 1.00 98.81 223 LEU A O 1
ATOM 1724 N N . ARG A 1 224 ? 0.778 -10.743 -8.064 1.00 98.44 224 ARG A N 1
ATOM 1725 C CA . ARG A 1 224 ? -0.001 -11.873 -8.575 1.00 98.44 224 ARG A CA 1
ATOM 1726 C C . ARG A 1 224 ? -0.468 -12.752 -7.414 1.00 98.44 224 ARG A C 1
ATOM 1728 O O . ARG A 1 224 ? 0.275 -13.644 -6.996 1.00 98.44 224 ARG A O 1
ATOM 1735 N N . PRO A 1 225 ? -1.663 -12.492 -6.864 1.00 97.31 225 PRO A N 1
ATOM 1736 C CA . PRO A 1 225 ? -2.316 -13.403 -5.938 1.00 97.31 225 PRO A CA 1
ATOM 1737 C C . PRO A 1 225 ? -2.486 -14.791 -6.557 1.00 97.31 225 PRO A C 1
ATOM 1739 O O . PRO A 1 225 ? -3.000 -14.925 -7.671 1.00 97.31 225 PRO A O 1
ATOM 1742 N N . ASP A 1 226 ? -2.053 -15.830 -5.841 1.00 91.19 226 ASP A N 1
ATOM 1743 C CA . ASP A 1 226 ? -2.183 -17.210 -6.308 1.00 91.19 226 ASP A CA 1
ATOM 1744 C C . ASP A 1 226 ? -3.675 -17.541 -6.492 1.00 91.19 226 ASP A C 1
ATOM 1746 O O . ASP A 1 226 ? -4.493 -17.297 -5.606 1.00 91.19 226 ASP A O 1
ATOM 1750 N N . ALA A 1 227 ? -4.043 -18.040 -7.677 1.00 90.62 227 ALA A N 1
ATOM 1751 C CA . ALA A 1 227 ? -5.434 -18.284 -8.081 1.00 90.62 227 ALA A CA 1
ATOM 1752 C C . ALA A 1 227 ? -6.384 -17.067 -7.956 1.00 90.62 227 ALA A C 1
ATOM 1754 O O . ALA A 1 227 ? -7.601 -17.245 -7.919 1.00 90.62 227 ALA A O 1
ATOM 1755 N N . GLY A 1 228 ? -5.850 -15.839 -7.905 1.00 93.56 228 GLY A N 1
ATOM 1756 C CA . GLY A 1 228 ? -6.645 -14.627 -7.692 1.00 93.56 228 GLY A CA 1
ATOM 1757 C C . GLY A 1 228 ? -7.162 -14.459 -6.258 1.00 93.56 228 GLY A C 1
ATOM 1758 O O . GLY A 1 228 ? -8.044 -13.635 -6.031 1.00 93.56 228 GLY A O 1
ATOM 1759 N N . ASP A 1 229 ? -6.645 -15.218 -5.282 1.00 97.31 229 ASP A N 1
ATOM 1760 C CA . ASP A 1 229 ? -7.033 -15.068 -3.877 1.00 97.31 229 ASP A CA 1
ATOM 1761 C C . ASP A 1 229 ? -6.319 -13.870 -3.240 1.00 97.31 229 ASP A C 1
ATOM 1763 O O . ASP A 1 229 ? -5.208 -13.961 -2.707 1.00 97.31 229 ASP A O 1
ATOM 1767 N N . HIS A 1 230 ? -6.992 -12.724 -3.249 1.00 97.81 230 HIS A N 1
ATOM 1768 C CA . HIS A 1 230 ? -6.502 -11.486 -2.655 1.00 97.81 230 HIS A CA 1
ATOM 1769 C C . HIS A 1 230 ? -6.380 -11.554 -1.125 1.00 97.81 230 HIS A C 1
ATOM 1771 O O . HIS A 1 230 ? -5.779 -10.653 -0.532 1.00 97.81 230 HIS A O 1
ATOM 1777 N N . ALA A 1 231 ? -6.900 -12.602 -0.477 1.00 96.56 231 ALA A N 1
ATOM 1778 C CA . ALA A 1 231 ? -6.746 -12.845 0.952 1.00 96.56 231 ALA A CA 1
ATOM 1779 C C . ALA A 1 231 ? -5.599 -13.810 1.300 1.00 96.56 231 ALA A C 1
ATOM 1781 O O . ALA A 1 231 ? -5.313 -13.966 2.489 1.00 96.56 231 ALA A O 1
ATOM 1782 N N . ALA A 1 232 ? -4.917 -14.401 0.311 1.00 96.94 232 ALA A N 1
ATOM 1783 C CA . ALA A 1 232 ? -3.803 -15.316 0.542 1.00 96.94 232 ALA A CA 1
ATOM 1784 C C . ALA A 1 232 ? -2.645 -14.642 1.299 1.00 96.94 232 ALA A C 1
ATOM 1786 O O . ALA A 1 232 ? -2.385 -13.443 1.150 1.00 96.94 232 ALA A O 1
ATOM 1787 N N . ASP A 1 233 ? -1.913 -15.412 2.103 1.00 96.38 233 ASP A N 1
ATOM 1788 C CA . ASP A 1 233 ? -0.828 -14.894 2.954 1.00 96.38 233 ASP A CA 1
ATOM 1789 C C . ASP A 1 233 ? 0.394 -14.411 2.164 1.00 96.38 233 ASP A C 1
ATOM 1791 O O . ASP A 1 233 ? 1.232 -13.672 2.688 1.00 96.38 233 ASP A O 1
ATOM 1795 N N . ALA A 1 234 ? 0.505 -14.802 0.895 1.00 97.88 234 ALA A N 1
ATOM 1796 C CA . ALA A 1 234 ? 1.610 -14.413 0.043 1.00 97.88 234 ALA A CA 1
ATOM 1797 C C . ALA A 1 234 ? 1.248 -14.473 -1.442 1.00 97.88 234 ALA A C 1
ATOM 1799 O O . ALA A 1 234 ? 0.451 -15.314 -1.850 1.00 97.88 234 ALA A O 1
ATOM 1800 N N . PHE A 1 235 ? 1.870 -13.600 -2.232 1.00 98.56 235 PHE A N 1
ATOM 1801 C CA . PHE A 1 235 ? 1.676 -13.486 -3.680 1.00 98.56 235 PHE A CA 1
ATOM 1802 C C . PHE A 1 235 ? 3.002 -13.669 -4.421 1.00 98.56 235 PHE A C 1
ATOM 1804 O O . PHE A 1 235 ? 4.075 -13.495 -3.834 1.00 98.56 235 PHE A O 1
ATOM 1811 N N . GLY A 1 236 ? 2.931 -13.950 -5.721 1.00 98.81 236 GLY A N 1
ATOM 1812 C CA . GLY A 1 236 ? 4.039 -13.651 -6.626 1.00 98.81 236 GLY A CA 1
ATOM 1813 C C . GLY A 1 236 ? 4.136 -12.144 -6.887 1.00 98.81 236 GLY A C 1
ATOM 1814 O O . GLY A 1 236 ? 3.136 -11.435 -6.786 1.00 98.81 236 GLY A O 1
ATOM 1815 N N . TRP A 1 237 ? 5.314 -11.641 -7.240 1.00 98.75 237 TRP A N 1
ATOM 1816 C CA . TRP A 1 237 ? 5.486 -10.267 -7.710 1.00 98.75 237 TRP A CA 1
ATOM 1817 C C . TRP A 1 237 ? 6.620 -10.147 -8.730 1.00 98.75 237 TRP A C 1
ATOM 1819 O O . TRP A 1 237 ? 7.519 -10.987 -8.780 1.00 98.75 237 TRP A O 1
ATOM 1829 N N . GLU A 1 238 ? 6.576 -9.096 -9.545 1.00 98.44 238 GLU A N 1
ATOM 1830 C CA . GLU A 1 238 ? 7.708 -8.635 -10.354 1.00 98.44 238 GLU A CA 1
ATOM 1831 C C . GLU A 1 238 ? 7.643 -7.118 -10.582 1.00 98.44 238 GLU A C 1
ATOM 1833 O O . GLU A 1 238 ? 6.601 -6.495 -10.375 1.00 98.44 238 GLU A O 1
ATOM 1838 N N . ILE A 1 239 ? 8.748 -6.513 -11.023 1.00 98.50 239 ILE A N 1
ATOM 1839 C CA . ILE A 1 239 ? 8.730 -5.133 -11.525 1.00 98.50 239 ILE A CA 1
ATOM 1840 C C . ILE A 1 239 ? 8.175 -5.168 -12.948 1.00 98.50 239 ILE A C 1
ATOM 1842 O O . ILE A 1 239 ? 8.818 -5.715 -13.841 1.00 98.50 239 ILE A O 1
ATOM 1846 N N . LEU A 1 240 ? 6.999 -4.574 -13.152 1.00 97.69 240 LEU A N 1
ATOM 1847 C CA . LEU A 1 240 ? 6.336 -4.505 -14.453 1.00 97.69 240 LEU A CA 1
ATOM 1848 C C . LEU A 1 240 ? 7.053 -3.533 -15.391 1.00 97.69 240 LEU A C 1
ATOM 1850 O O . LEU A 1 240 ? 7.352 -3.866 -16.535 1.00 97.69 240 LEU A O 1
ATOM 1854 N N . VAL A 1 241 ? 7.324 -2.325 -14.895 1.00 97.62 241 VAL A N 1
ATOM 1855 C CA . VAL A 1 241 ? 8.086 -1.298 -15.611 1.00 97.62 241 VAL A CA 1
ATOM 1856 C C . VAL A 1 241 ? 9.027 -0.595 -14.652 1.00 97.62 241 VAL A C 1
ATOM 1858 O O . VAL A 1 241 ? 8.665 -0.291 -13.513 1.00 97.62 241 VAL A O 1
ATOM 1861 N N . ARG A 1 242 ? 10.241 -0.307 -15.123 1.00 97.81 242 ARG A N 1
ATOM 1862 C CA . ARG A 1 242 ? 11.167 0.595 -14.440 1.00 97.81 242 ARG A CA 1
ATOM 1863 C C . ARG A 1 242 ? 11.229 1.881 -15.239 1.00 97.81 242 ARG A C 1
ATOM 1865 O O . ARG A 1 242 ? 11.732 1.884 -16.359 1.00 97.81 242 ARG A O 1
ATOM 1872 N N . CYS A 1 243 ? 10.699 2.946 -14.660 1.00 97.62 243 CYS A N 1
ATOM 1873 C CA . CYS A 1 243 ? 10.444 4.176 -15.387 1.00 97.62 243 CYS A CA 1
ATOM 1874 C C . CYS A 1 243 ? 11.739 4.961 -15.655 1.00 97.62 243 CYS A C 1
ATOM 1876 O O . CYS A 1 243 ? 12.753 4.727 -14.987 1.00 97.62 243 CYS A O 1
ATOM 1878 N N . GLY A 1 244 ? 11.709 5.881 -16.621 1.00 95.50 244 GLY A N 1
ATOM 1879 C CA . GLY A 1 244 ? 12.885 6.617 -17.100 1.00 95.50 244 GLY A CA 1
ATOM 1880 C C . GLY A 1 244 ? 13.104 6.515 -18.609 1.00 95.50 244 GLY A C 1
ATOM 1881 O O . GLY A 1 244 ? 12.506 5.662 -19.272 1.00 95.50 244 GLY A O 1
ATOM 1882 N N . ASP A 1 245 ? 13.980 7.378 -19.125 1.00 94.31 245 ASP A N 1
ATOM 1883 C CA . ASP A 1 245 ? 14.377 7.412 -20.535 1.00 94.31 245 ASP A CA 1
ATOM 1884 C C . ASP A 1 245 ? 15.194 6.153 -20.900 1.00 94.31 245 ASP A C 1
ATOM 1886 O O . ASP A 1 245 ? 16.295 5.962 -20.371 1.00 94.31 245 ASP A O 1
ATOM 1890 N N . PRO A 1 246 ? 14.694 5.278 -21.796 1.00 94.25 246 PRO A N 1
ATOM 1891 C CA . PRO A 1 246 ? 15.406 4.069 -22.204 1.00 94.25 246 PRO A CA 1
ATOM 1892 C C . PRO A 1 246 ? 16.634 4.333 -23.087 1.00 94.25 246 PRO A C 1
ATOM 1894 O O . PRO A 1 246 ? 17.418 3.412 -23.307 1.00 94.25 246 PRO A O 1
ATOM 1897 N N . SER A 1 247 ? 16.820 5.552 -23.606 1.00 93.25 247 SER A N 1
ATOM 1898 C CA . SER A 1 247 ? 17.996 5.918 -24.403 1.00 93.25 247 SER A CA 1
ATOM 1899 C C . SER A 1 247 ? 19.244 6.191 -23.554 1.00 93.25 247 SER A C 1
ATOM 1901 O O . SER A 1 247 ? 20.359 6.148 -24.078 1.00 93.25 247 SER A O 1
ATOM 1903 N N . ILE A 1 248 ? 19.077 6.412 -22.245 1.00 94.25 248 ILE A N 1
ATOM 1904 C CA . ILE A 1 248 ? 20.166 6.653 -21.292 1.00 94.25 248 ILE A CA 1
ATOM 1905 C C . ILE A 1 248 ? 20.435 5.356 -20.521 1.00 94.25 248 ILE A C 1
ATOM 1907 O O . ILE A 1 248 ? 19.687 4.982 -19.617 1.00 94.25 248 ILE A O 1
ATOM 1911 N N . ALA A 1 249 ? 21.515 4.653 -20.867 1.00 94.19 249 ALA A N 1
ATOM 1912 C CA . ALA A 1 249 ? 21.823 3.334 -20.308 1.00 94.19 249 ALA A CA 1
ATOM 1913 C C . ALA A 1 249 ? 21.929 3.344 -18.770 1.00 94.19 249 ALA A C 1
ATOM 1915 O O . ALA A 1 249 ? 21.500 2.399 -18.106 1.00 94.19 249 ALA A O 1
ATOM 1916 N N . GLU A 1 250 ? 22.447 4.431 -18.198 1.00 92.50 250 GLU A N 1
ATOM 1917 C CA . GLU A 1 250 ? 22.652 4.620 -16.761 1.00 92.50 250 GLU A CA 1
ATOM 1918 C C . GLU A 1 250 ? 21.335 4.704 -15.972 1.00 92.50 250 GLU A C 1
ATOM 1920 O O . GLU A 1 250 ? 21.302 4.332 -14.799 1.00 92.50 250 GLU A O 1
ATOM 1925 N N . VAL A 1 251 ? 20.235 5.135 -16.606 1.00 92.00 251 VAL A N 1
ATOM 1926 C CA . VAL A 1 251 ? 18.892 5.171 -15.992 1.00 92.00 251 VAL A CA 1
ATOM 1927 C C . VAL A 1 251 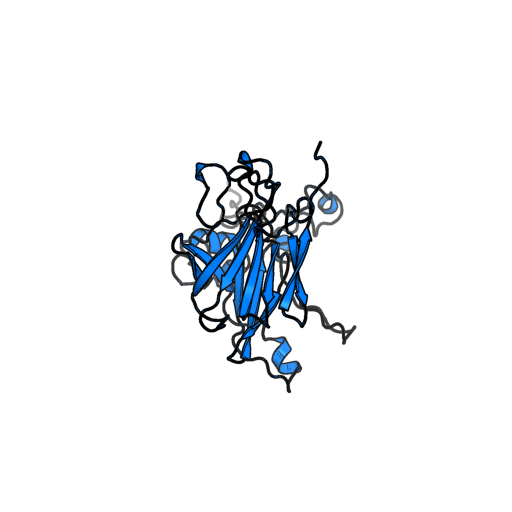? 18.374 3.755 -15.723 1.00 92.00 251 VAL A C 1
ATOM 1929 O O . VAL A 1 251 ? 17.586 3.528 -14.791 1.00 92.00 251 VAL A O 1
ATOM 1932 N N . GLY A 1 252 ? 18.820 2.792 -16.540 1.00 94.06 252 GLY A N 1
ATOM 1933 C CA . GLY A 1 252 ? 18.459 1.384 -16.436 1.00 94.06 252 GLY A CA 1
ATOM 1934 C C . GLY A 1 252 ? 16.958 1.137 -16.569 1.00 94.06 252 GLY A C 1
ATOM 1935 O O . GLY A 1 252 ? 16.447 0.238 -15.894 1.00 94.06 252 GLY A O 1
ATOM 1936 N N . ALA A 1 253 ? 16.258 1.959 -17.361 1.00 96.75 253 ALA A N 1
ATOM 1937 C CA . ALA A 1 253 ? 14.822 1.851 -17.593 1.00 96.75 253 ALA A CA 1
ATOM 1938 C C . ALA A 1 253 ? 14.453 0.497 -18.222 1.00 96.75 253 ALA A C 1
ATOM 1940 O O . ALA A 1 253 ? 15.215 -0.081 -18.997 1.00 96.75 253 ALA A O 1
ATOM 1941 N N . LEU A 1 254 ? 13.268 -0.003 -17.880 1.00 96.62 254 LEU A N 1
ATOM 1942 C CA . LEU A 1 254 ? 12.723 -1.262 -18.374 1.00 96.62 254 LEU A CA 1
ATOM 1943 C C . LEU A 1 254 ? 11.297 -1.015 -18.853 1.00 96.62 254 LEU A C 1
ATOM 1945 O O . LEU A 1 254 ? 10.408 -0.738 -18.047 1.00 96.62 254 LEU A O 1
ATOM 1949 N N . TRP A 1 255 ? 11.105 -1.164 -20.159 1.00 96.44 255 TRP A N 1
ATOM 1950 C CA . TRP A 1 255 ? 9.836 -0.985 -20.853 1.00 96.44 255 TRP A CA 1
ATOM 1951 C C . TRP A 1 255 ? 9.568 -2.165 -21.784 1.00 96.44 255 TRP A C 1
ATOM 1953 O O . TRP A 1 255 ? 10.477 -2.931 -22.115 1.00 96.44 255 TRP A O 1
ATOM 1963 N N . ASN A 1 256 ? 8.320 -2.302 -22.231 1.00 94.81 256 ASN A N 1
ATOM 1964 C CA . ASN A 1 256 ? 8.001 -3.229 -23.308 1.00 94.81 256 ASN A CA 1
ATOM 1965 C C . ASN A 1 256 ? 8.785 -2.820 -24.580 1.00 94.81 256 ASN A C 1
ATOM 1967 O O . ASN A 1 256 ? 8.865 -1.625 -24.863 1.00 94.81 256 ASN A O 1
ATOM 1971 N N . PRO A 1 257 ? 9.343 -3.761 -25.368 1.00 93.00 257 PRO A N 1
ATOM 1972 C CA . PRO A 1 257 ? 10.036 -3.430 -26.618 1.00 93.00 257 PRO A CA 1
ATOM 1973 C C . PRO A 1 257 ? 9.194 -2.646 -27.639 1.00 93.00 257 PRO A C 1
ATOM 1975 O O . PRO A 1 257 ? 9.753 -1.979 -28.504 1.00 93.00 257 PRO A O 1
ATOM 1978 N N . GLU A 1 258 ? 7.863 -2.722 -27.551 1.00 94.75 258 GLU A N 1
ATOM 1979 C CA . GLU A 1 258 ? 6.922 -1.968 -28.387 1.00 94.75 258 GLU A CA 1
ATOM 1980 C C . GLU A 1 258 ? 6.652 -0.542 -27.870 1.00 94.75 258 GLU A C 1
ATOM 1982 O O . GLU A 1 258 ? 5.988 0.246 -28.549 1.00 94.75 258 GLU A O 1
ATOM 1987 N N . THR A 1 259 ? 7.155 -0.171 -26.685 1.00 94.56 259 THR A N 1
ATOM 1988 C CA . THR A 1 259 ? 7.043 1.195 -26.164 1.00 94.56 259 THR A CA 1
ATOM 1989 C C . THR A 1 259 ? 7.763 2.164 -27.103 1.00 94.56 259 THR A C 1
ATOM 1991 O O . THR A 1 259 ? 8.960 2.046 -27.359 1.00 94.56 259 THR A O 1
ATOM 1994 N N . SER A 1 260 ? 7.025 3.145 -27.627 1.00 94.12 260 SER A N 1
ATOM 1995 C CA . SER A 1 260 ? 7.584 4.136 -28.552 1.00 94.12 260 SER A CA 1
ATOM 1996 C C . SER A 1 260 ? 8.567 5.093 -27.865 1.00 94.12 260 SER A C 1
ATOM 1998 O O . SER A 1 260 ? 8.572 5.228 -26.642 1.00 94.12 260 SER A O 1
ATOM 2000 N N . ALA A 1 261 ? 9.331 5.849 -28.660 1.00 91.00 261 ALA A N 1
ATOM 2001 C CA . ALA A 1 261 ? 10.253 6.873 -28.159 1.00 91.00 261 ALA A CA 1
ATOM 2002 C C . ALA A 1 261 ? 9.583 7.960 -27.289 1.00 91.00 261 ALA A C 1
ATOM 2004 O O . ALA A 1 261 ? 10.268 8.588 -26.492 1.00 91.00 261 ALA A O 1
ATOM 2005 N N . ASN A 1 262 ? 8.264 8.151 -27.415 1.00 91.62 262 ASN A N 1
ATOM 2006 C CA . ASN A 1 262 ? 7.470 9.098 -26.621 1.00 91.62 262 ASN A CA 1
ATOM 2007 C C . ASN A 1 262 ? 6.490 8.391 -25.663 1.00 91.62 262 ASN A C 1
ATOM 2009 O O . ASN A 1 262 ? 5.568 9.017 -25.153 1.00 91.62 262 ASN A O 1
ATOM 2013 N N . GLY A 1 263 ? 6.608 7.068 -25.511 1.00 93.69 263 GLY A N 1
ATOM 2014 C CA . GLY A 1 263 ? 5.675 6.244 -24.737 1.00 93.69 263 GLY A CA 1
ATOM 2015 C C . GLY A 1 263 ? 6.156 5.893 -23.330 1.00 93.69 263 GLY A C 1
ATOM 2016 O O . GLY A 1 263 ? 5.413 5.253 -22.592 1.00 93.69 263 GLY A O 1
ATOM 2017 N N . TRP A 1 264 ? 7.388 6.254 -22.974 1.00 95.38 264 TRP A N 1
ATOM 2018 C CA . TRP A 1 264 ? 7.919 6.088 -21.624 1.00 95.38 264 TRP A CA 1
ATOM 2019 C C . TRP A 1 264 ? 7.577 7.303 -20.757 1.00 95.38 264 TRP A C 1
ATOM 2021 O O . TRP A 1 264 ? 7.298 8.390 -21.262 1.00 95.38 264 TRP A O 1
ATOM 2031 N N . PHE A 1 265 ? 7.604 7.114 -19.441 1.00 95.62 265 PHE A N 1
ATOM 2032 C CA . PHE A 1 265 ? 7.313 8.160 -18.463 1.00 95.62 265 PHE A CA 1
ATOM 2033 C C . PHE A 1 265 ? 8.152 7.993 -17.188 1.00 95.62 265 PHE A C 1
ATOM 2035 O O . PHE A 1 265 ? 8.981 7.087 -17.094 1.00 95.62 265 PHE A O 1
ATOM 2042 N N . THR A 1 266 ? 7.962 8.879 -16.213 1.00 95.94 266 THR A N 1
ATOM 2043 C CA . THR A 1 266 ? 8.570 8.825 -14.873 1.00 95.94 266 THR A CA 1
ATOM 2044 C C . THR A 1 266 ? 7.535 9.199 -13.813 1.00 95.94 266 THR A C 1
ATOM 2046 O O . THR A 1 266 ? 6.456 9.685 -14.157 1.00 95.94 266 THR A O 1
ATOM 2049 N N . CYS A 1 267 ? 7.846 8.923 -12.548 1.00 96.75 267 CYS A N 1
ATOM 2050 C CA . CYS A 1 267 ? 7.023 9.208 -11.372 1.00 96.75 267 CYS A CA 1
ATOM 2051 C C . CYS A 1 267 ? 5.559 8.757 -11.516 1.00 96.75 267 CYS A C 1
ATOM 2053 O O . CYS A 1 267 ? 4.662 9.601 -11.505 1.00 96.75 267 CYS A O 1
ATOM 2055 N N . PRO A 1 268 ? 5.297 7.446 -11.717 1.00 97.62 268 PRO A N 1
ATOM 2056 C CA . PRO A 1 268 ? 3.933 6.932 -11.653 1.00 97.62 268 PRO A CA 1
ATOM 2057 C C . PRO A 1 268 ? 3.351 7.175 -10.259 1.00 97.62 268 PRO A C 1
ATOM 2059 O O . PRO A 1 268 ? 3.977 6.786 -9.275 1.00 97.62 268 PRO A O 1
ATOM 2062 N N . ASP A 1 269 ? 2.153 7.751 -10.205 1.00 96.44 269 ASP A N 1
ATOM 2063 C CA . ASP A 1 269 ? 1.458 8.097 -8.959 1.00 96.44 269 ASP A CA 1
ATOM 2064 C C . ASP A 1 269 ? 0.130 7.349 -8.876 1.00 96.44 269 ASP A C 1
ATOM 2066 O O . ASP A 1 269 ? 0.043 6.271 -8.275 1.00 96.44 269 ASP A O 1
ATOM 2070 N N . ASN A 1 270 ? -0.891 7.861 -9.567 1.00 95.44 270 ASN A N 1
ATOM 2071 C CA . ASN A 1 270 ? -2.211 7.257 -9.555 1.00 95.44 270 ASN A CA 1
ATOM 2072 C C . ASN A 1 270 ? -2.384 6.226 -10.662 1.00 95.44 270 ASN A C 1
ATOM 2074 O O . ASN A 1 270 ? -1.772 6.301 -11.733 1.00 95.44 270 ASN A O 1
ATOM 2078 N N . SER A 1 271 ? -3.275 5.265 -10.439 1.00 96.12 271 SER A N 1
ATOM 2079 C CA . SER A 1 271 ? -3.702 4.377 -11.517 1.00 96.12 271 SER A CA 1
ATOM 2080 C C . SER A 1 271 ? -5.152 3.950 -11.397 1.00 96.12 271 SER A C 1
ATOM 2082 O O . SER A 1 271 ? -5.734 3.976 -10.326 1.00 96.12 271 SER A O 1
ATOM 2084 N N . ALA A 1 272 ? -5.739 3.559 -12.524 1.00 96.88 272 ALA A N 1
ATOM 2085 C CA . ALA A 1 272 ? -7.095 3.038 -12.582 1.00 96.88 272 ALA A CA 1
ATOM 2086 C C . ALA A 1 272 ? -7.175 1.897 -13.593 1.00 96.88 272 ALA A C 1
ATOM 2088 O O . ALA A 1 272 ? -6.504 1.911 -14.626 1.00 96.88 272 ALA A O 1
ATOM 2089 N N . VAL A 1 273 ? -8.029 0.915 -13.321 1.00 97.56 273 VAL A N 1
ATOM 2090 C CA . VAL A 1 273 ? -8.316 -0.172 -14.260 1.00 97.56 273 VAL A CA 1
ATOM 2091 C C . VAL A 1 273 ? -9.710 0.019 -14.831 1.00 97.56 273 VAL A C 1
ATOM 2093 O O . VAL A 1 273 ? -10.681 0.138 -14.088 1.00 97.56 273 VAL A O 1
ATOM 2096 N N . ASP A 1 274 ? -9.822 0.036 -16.158 1.00 96.69 274 ASP A N 1
ATOM 2097 C CA . ASP A 1 274 ? -11.129 0.109 -16.807 1.00 96.69 274 ASP A CA 1
ATOM 2098 C C . ASP A 1 274 ? -11.802 -1.264 -16.958 1.00 96.69 274 ASP A C 1
ATOM 2100 O O . ASP A 1 274 ? -11.210 -2.318 -16.722 1.00 96.69 274 ASP A O 1
ATOM 2104 N N . GLY A 1 275 ? -13.065 -1.266 -17.397 1.00 95.31 275 GLY A N 1
ATOM 2105 C CA . GLY A 1 275 ? -13.857 -2.491 -17.556 1.00 95.31 275 GLY A CA 1
ATOM 2106 C C . GLY A 1 275 ? -13.330 -3.484 -18.603 1.00 95.31 275 GLY A C 1
ATOM 2107 O O . GLY A 1 275 ? -13.861 -4.586 -18.700 1.00 95.31 275 GLY A O 1
ATOM 2108 N N . GLN A 1 276 ? -12.310 -3.122 -19.390 1.00 96.44 276 GLN A N 1
ATOM 2109 C CA . GLN A 1 276 ? -11.628 -4.026 -20.323 1.00 96.44 276 GLN A CA 1
ATOM 2110 C C . GLN A 1 276 ? -10.293 -4.539 -19.762 1.00 96.44 276 GLN A C 1
ATOM 2112 O O . GLN A 1 276 ? -9.581 -5.266 -20.451 1.00 96.44 276 GLN A O 1
ATOM 2117 N N . GLY A 1 277 ? -9.954 -4.182 -18.520 1.00 96.38 277 GLY A N 1
ATOM 2118 C CA . GLY A 1 277 ? -8.745 -4.624 -17.834 1.00 96.38 277 GLY A CA 1
ATOM 2119 C C . GLY A 1 277 ? -7.497 -3.821 -18.191 1.00 96.38 277 GLY A C 1
ATOM 2120 O O . GLY A 1 277 ? -6.400 -4.253 -17.833 1.00 96.38 277 GLY A O 1
ATOM 2121 N N . ARG A 1 278 ? -7.625 -2.678 -18.882 1.00 97.25 278 ARG A N 1
ATOM 2122 C CA . ARG A 1 278 ? -6.478 -1.803 -19.171 1.00 97.25 278 ARG A CA 1
ATOM 2123 C C . ARG A 1 278 ? -6.108 -0.999 -17.935 1.00 97.25 278 ARG A C 1
ATOM 2125 O O . ARG A 1 278 ? -6.988 -0.426 -17.297 1.00 97.25 278 ARG A O 1
ATOM 2132 N N . LEU A 1 279 ? -4.811 -0.929 -17.651 1.00 97.50 279 LEU A N 1
ATOM 2133 C CA . LEU A 1 279 ? -4.247 -0.066 -16.620 1.00 97.50 279 LEU A CA 1
ATOM 2134 C C . LEU A 1 279 ? -3.975 1.324 -17.207 1.00 97.50 279 LEU A C 1
ATOM 2136 O O . LEU A 1 279 ? -3.177 1.465 -18.133 1.00 97.50 279 LEU A O 1
ATOM 2140 N N . TRP A 1 280 ? -4.623 2.336 -16.648 1.00 97.75 280 TRP A N 1
ATOM 2141 C CA . TRP A 1 280 ? -4.340 3.746 -16.880 1.00 97.75 280 TRP A CA 1
ATOM 2142 C C . TRP A 1 280 ? -3.423 4.231 -15.767 1.00 97.75 280 TRP A C 1
ATOM 2144 O O . TRP A 1 280 ? -3.737 4.026 -14.598 1.00 97.75 280 TRP A O 1
ATOM 2154 N N . VAL A 1 281 ? -2.303 4.852 -16.124 1.00 97.56 281 VAL A N 1
ATOM 2155 C CA . VAL A 1 281 ? -1.317 5.370 -15.168 1.00 97.56 281 VAL A CA 1
ATOM 2156 C C . VAL A 1 281 ? -1.232 6.880 -15.338 1.00 97.56 281 VAL A C 1
ATOM 2158 O O . VAL A 1 281 ? -1.085 7.367 -16.460 1.00 97.56 281 VAL A O 1
ATOM 2161 N N . ALA A 1 282 ? -1.336 7.606 -14.230 1.00 96.38 282 ALA A N 1
ATOM 2162 C CA . ALA A 1 282 ? -1.049 9.029 -14.152 1.00 96.38 282 ALA A CA 1
ATOM 2163 C C . ALA A 1 282 ? 0.339 9.242 -13.538 1.00 96.38 282 ALA A C 1
ATOM 2165 O O . ALA A 1 282 ? 0.839 8.407 -12.781 1.00 96.38 282 ALA A O 1
ATOM 2166 N N . THR A 1 283 ? 0.964 10.362 -13.881 1.00 95.38 283 THR A N 1
ATOM 2167 C CA . THR A 1 283 ? 2.303 10.713 -13.406 1.00 95.38 283 THR A CA 1
ATOM 2168 C C . THR A 1 283 ? 2.255 12.020 -12.637 1.00 95.38 283 THR A C 1
ATOM 2170 O O . THR A 1 283 ? 1.721 12.995 -13.174 1.00 95.38 283 THR A O 1
ATOM 2173 N N . ASP A 1 284 ? 2.869 12.063 -11.458 1.00 91.38 284 ASP A N 1
AT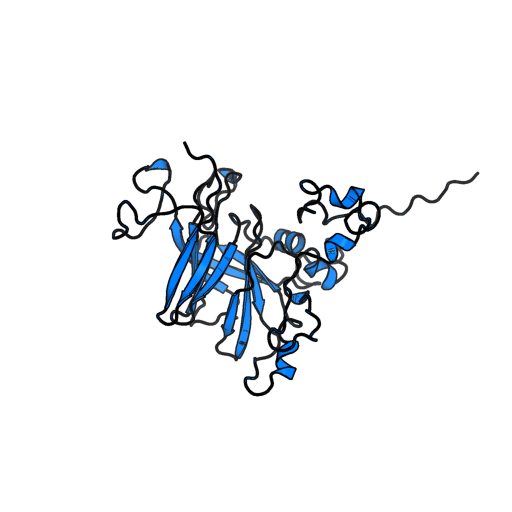OM 2174 C CA . ASP A 1 284 ? 3.087 13.299 -10.702 1.00 91.38 284 ASP A CA 1
ATOM 2175 C C . ASP A 1 284 ? 4.583 13.618 -10.651 1.00 91.38 284 ASP A C 1
ATOM 2177 O O . ASP A 1 284 ? 5.337 13.215 -9.763 1.00 91.38 284 ASP A O 1
ATOM 2181 N N . GLN A 1 285 ? 5.040 14.312 -11.689 1.00 78.12 285 GLN A N 1
ATOM 2182 C CA . GLN A 1 285 ? 6.399 14.827 -11.762 1.00 78.12 285 GLN A CA 1
ATOM 2183 C C . GLN A 1 285 ? 6.378 16.289 -11.314 1.00 78.12 285 GLN A C 1
ATOM 2185 O O . GLN A 1 285 ? 5.720 17.121 -11.937 1.00 78.12 285 GLN A O 1
ATOM 2190 N N . GLY A 1 286 ? 7.112 16.607 -10.243 1.00 66.31 286 GLY A N 1
ATOM 2191 C CA . GLY A 1 286 ? 7.303 17.988 -9.792 1.00 66.31 286 GLY A CA 1
ATOM 2192 C C . GLY A 1 286 ? 8.061 18.866 -10.804 1.00 66.31 286 GLY A C 1
ATOM 2193 O O . GLY A 1 286 ? 8.493 18.416 -11.865 1.00 66.31 286 GLY A O 1
ATOM 2194 N N . GLU A 1 287 ? 8.254 20.141 -10.462 1.00 57.53 287 GLU A N 1
ATOM 2195 C CA . GLU A 1 287 ? 8.948 21.117 -11.317 1.00 57.53 287 GLU A CA 1
ATOM 2196 C C . GLU A 1 287 ? 10.492 21.065 -11.183 1.00 57.53 287 GLU A C 1
ATOM 2198 O O . GLU A 1 287 ? 11.018 20.614 -10.166 1.00 57.53 287 GLU A O 1
ATOM 2203 N N . HIS A 1 288 ? 11.192 21.625 -12.188 1.00 46.88 288 HIS A N 1
ATOM 2204 C CA . HIS A 1 288 ? 12.658 21.792 -12.333 1.00 46.88 288 HIS A CA 1
ATOM 2205 C C . HIS A 1 288 ? 13.463 20.626 -12.931 1.00 46.88 288 HIS A C 1
ATOM 2207 O O . HIS A 1 288 ? 14.397 20.129 -12.307 1.00 46.88 288 HIS A O 1
ATOM 2213 N N . TRP A 1 289 ? 13.206 20.298 -14.200 1.00 56.19 289 TRP A N 1
ATOM 2214 C CA . TRP A 1 289 ? 14.101 19.429 -14.973 1.00 56.19 289 TRP A CA 1
ATOM 2215 C C . TRP A 1 289 ? 14.564 20.120 -16.261 1.00 56.19 289 TRP A C 1
ATOM 2217 O O . TRP A 1 289 ? 13.867 20.129 -17.275 1.00 56.19 289 TRP A O 1
ATOM 2227 N N . GLY A 1 290 ? 15.744 20.737 -16.162 1.00 40.81 290 GLY A N 1
ATOM 2228 C CA . GLY A 1 290 ? 16.569 21.305 -17.226 1.00 40.81 290 GLY A CA 1
ATOM 2229 C C . GLY A 1 290 ? 18.026 21.303 -16.786 1.00 40.81 290 GLY A C 1
ATOM 2230 O O . GLY A 1 290 ? 18.258 21.545 -15.579 1.00 40.81 290 GLY A O 1
#